Protein AF-A0A9R1NLU8-F1 (afdb_monomer)

Nearest PDB structures (foldseek):
  4ine-assembly1_A  TM=5.614E-01  e=3.791E+00  Caenorhabditis elegans
  7l2y-assembly1_AAA-2  TM=4.340E-01  e=2.590E+00  Human immunodeficiency virus 1
  1g2p-assembly1_A-2  TM=3.571E-01  e=8.654E+00  Saccharomyces cerevisiae

Structure (mmCIF, N/CA/C/O backbone):
data_AF-A0A9R1NLU8-F1
#
_entry.id   AF-A0A9R1NLU8-F1
#
loop_
_atom_site.group_PDB
_atom_site.id
_atom_site.type_symbol
_atom_site.label_atom_id
_atom_site.label_alt_id
_atom_site.label_comp_id
_atom_site.label_asym_id
_atom_site.label_entity_id
_atom_site.label_seq_id
_atom_site.pdbx_PDB_ins_code
_atom_site.Cartn_x
_atom_site.Cartn_y
_atom_site.Cartn_z
_atom_site.occupancy
_atom_site.B_iso_or_equiv
_atom_site.auth_seq_id
_atom_site.auth_comp_id
_atom_site.auth_asym_id
_atom_site.auth_atom_id
_atom_site.pdbx_PDB_model_num
ATOM 1 N N . MET A 1 1 ? -4.952 10.982 -1.947 1.00 54.16 1 MET A N 1
ATOM 2 C CA . MET A 1 1 ? -3.491 11.191 -1.896 1.00 54.16 1 MET A CA 1
ATOM 3 C C . MET A 1 1 ? -3.168 12.339 -2.830 1.00 54.16 1 MET A C 1
ATOM 5 O O . MET A 1 1 ? -3.807 12.426 -3.873 1.00 54.16 1 MET A O 1
ATOM 9 N N . THR A 1 2 ? -2.298 13.258 -2.430 1.00 66.88 2 THR A N 1
ATOM 10 C CA . THR A 1 2 ? -1.935 14.404 -3.271 1.00 66.88 2 THR A CA 1
ATOM 11 C C . THR A 1 2 ? -0.943 13.931 -4.328 1.00 66.88 2 THR A C 1
ATOM 13 O O . THR A 1 2 ? 0.012 13.239 -3.991 1.00 66.88 2 THR A O 1
ATOM 16 N N . LEU A 1 3 ? -1.191 14.259 -5.596 1.00 79.12 3 LEU A N 1
ATOM 17 C CA . LEU A 1 3 ? -0.219 14.044 -6.663 1.00 79.12 3 LEU A CA 1
ATOM 18 C C . LEU A 1 3 ? 0.866 15.119 -6.520 1.00 79.12 3 LEU A C 1
ATOM 20 O O . LEU A 1 3 ? 0.640 16.265 -6.899 1.00 79.12 3 LEU A O 1
ATOM 24 N N . ASP A 1 4 ? 1.989 14.768 -5.899 1.00 84.94 4 ASP A N 1
ATOM 25 C CA . ASP A 1 4 ? 3.153 15.641 -5.725 1.00 84.94 4 ASP A CA 1
ATOM 26 C C . ASP A 1 4 ? 4.417 15.023 -6.348 1.00 84.94 4 ASP A C 1
ATOM 28 O O . ASP A 1 4 ? 4.413 13.873 -6.799 1.00 84.94 4 ASP A O 1
ATOM 32 N N . ALA A 1 5 ? 5.505 15.795 -6.384 1.00 85.62 5 ALA A N 1
ATOM 33 C CA . ALA A 1 5 ? 6.765 15.366 -6.989 1.00 85.62 5 ALA A CA 1
ATOM 34 C C . ALA A 1 5 ? 7.355 14.108 -6.324 1.00 85.62 5 ALA A C 1
ATOM 36 O O . ALA A 1 5 ? 7.907 13.253 -7.011 1.00 85.62 5 ALA A O 1
ATOM 37 N N . ASN A 1 6 ? 7.205 13.947 -5.005 1.00 88.81 6 ASN A N 1
ATOM 38 C CA . ASN A 1 6 ? 7.707 12.768 -4.295 1.00 88.81 6 ASN A CA 1
ATOM 39 C C . ASN A 1 6 ? 6.876 11.525 -4.620 1.00 88.81 6 ASN A C 1
ATOM 41 O O . ASN A 1 6 ? 7.420 10.432 -4.785 1.00 88.81 6 ASN A O 1
ATOM 45 N N . TYR A 1 7 ? 5.557 11.688 -4.725 1.00 87.56 7 TYR A N 1
ATOM 46 C CA . TYR A 1 7 ? 4.659 10.623 -5.138 1.00 87.56 7 TYR A CA 1
ATOM 47 C C . TYR A 1 7 ? 4.964 10.168 -6.567 1.00 87.56 7 TYR A C 1
ATOM 49 O O . TYR A 1 7 ? 5.071 8.965 -6.815 1.00 87.56 7 TYR A O 1
ATOM 57 N N . LEU A 1 8 ? 5.172 11.112 -7.491 1.00 89.00 8 LEU A N 1
ATOM 58 C CA . LEU A 1 8 ? 5.580 10.809 -8.863 1.00 89.00 8 LEU A CA 1
ATOM 59 C C . LEU A 1 8 ? 6.957 10.137 -8.909 1.00 89.00 8 LEU A C 1
ATOM 61 O O . LEU A 1 8 ? 7.065 9.092 -9.537 1.00 89.00 8 LEU A O 1
ATOM 65 N N . ARG A 1 9 ? 7.967 10.631 -8.179 1.00 91.62 9 ARG A N 1
ATOM 66 C CA . ARG A 1 9 ? 9.307 10.010 -8.099 1.00 91.62 9 ARG A CA 1
ATOM 67 C C . ARG A 1 9 ? 9.237 8.546 -7.661 1.00 91.62 9 ARG A C 1
ATOM 69 O O . ARG A 1 9 ? 9.808 7.675 -8.310 1.00 91.62 9 ARG A O 1
ATOM 76 N N . GLY A 1 10 ? 8.476 8.256 -6.604 1.00 92.31 10 GLY A N 1
ATOM 77 C CA . GLY A 1 10 ? 8.249 6.880 -6.159 1.00 92.31 10 GLY A CA 1
ATOM 78 C C . GLY A 1 10 ? 7.483 6.029 -7.180 1.00 92.31 10 GLY A C 1
ATOM 79 O O . GLY A 1 10 ? 7.801 4.855 -7.356 1.00 92.31 10 GLY A O 1
ATOM 80 N N . THR A 1 11 ? 6.501 6.616 -7.869 1.00 91.44 11 THR A N 1
ATOM 81 C CA . THR A 1 11 ? 5.702 5.928 -8.899 1.00 91.44 11 THR A CA 1
ATOM 82 C C . THR A 1 11 ? 6.539 5.602 -10.135 1.00 91.44 11 THR A C 1
ATOM 84 O O . THR A 1 11 ? 6.457 4.486 -10.636 1.00 91.44 11 THR A O 1
ATOM 87 N N . VAL A 1 12 ? 7.377 6.534 -10.596 1.00 92.81 12 VAL A N 1
ATOM 88 C CA . VAL A 1 12 ? 8.301 6.336 -11.722 1.00 92.81 12 VAL A CA 1
ATOM 89 C C . VAL A 1 12 ? 9.256 5.190 -11.427 1.00 92.81 12 VAL A C 1
ATOM 91 O O . VAL A 1 12 ? 9.368 4.281 -12.242 1.00 92.81 12 VAL A O 1
ATOM 94 N N . ALA A 1 13 ? 9.856 5.169 -10.235 1.00 94.44 13 ALA A N 1
ATOM 95 C CA . ALA A 1 13 ? 10.739 4.081 -9.831 1.00 94.44 13 ALA A CA 1
ATOM 96 C C . ALA A 1 13 ? 10.026 2.716 -9.806 1.00 94.44 13 ALA A C 1
ATOM 98 O O . ALA A 1 13 ? 10.599 1.710 -10.216 1.00 94.44 13 ALA A O 1
ATOM 99 N N . ALA A 1 14 ? 8.765 2.669 -9.364 1.00 93.50 14 ALA A N 1
ATOM 100 C CA . ALA A 1 14 ? 7.975 1.437 -9.358 1.00 93.50 14 ALA A CA 1
ATOM 101 C C . ALA A 1 14 ? 7.592 0.962 -10.772 1.00 93.50 14 ALA A C 1
ATOM 103 O O . ALA A 1 14 ? 7.666 -0.225 -11.068 1.00 93.50 14 ALA A O 1
ATOM 104 N N . VAL A 1 15 ? 7.188 1.876 -11.656 1.00 93.31 15 VAL A N 1
ATOM 105 C CA . VAL A 1 15 ? 6.878 1.556 -13.059 1.00 93.31 15 VAL A CA 1
ATOM 106 C C . VAL A 1 15 ? 8.133 1.076 -13.784 1.00 93.31 15 VAL A C 1
ATOM 108 O O . VAL A 1 15 ? 8.100 0.060 -14.475 1.00 93.31 15 VAL A O 1
ATOM 111 N N . PHE A 1 16 ? 9.253 1.770 -13.584 1.00 93.50 16 PHE A N 1
ATOM 112 C CA . PHE A 1 16 ? 10.515 1.419 -14.216 1.00 93.50 16 PHE A CA 1
ATOM 113 C C . PHE A 1 16 ? 11.046 0.068 -13.726 1.00 93.50 16 PHE A C 1
ATOM 115 O O . PHE A 1 16 ? 11.503 -0.730 -14.540 1.00 93.50 16 PHE A O 1
ATOM 122 N N . SER A 1 17 ? 10.909 -0.251 -12.435 1.00 95.00 17 SER A N 1
ATOM 123 C CA . SER A 1 17 ? 11.285 -1.577 -11.936 1.00 95.00 17 SER A CA 1
ATOM 124 C C . SER A 1 17 ? 10.411 -2.691 -12.522 1.00 95.00 17 SER A C 1
ATOM 126 O O . SER A 1 17 ? 10.938 -3.737 -12.883 1.00 95.00 17 SER A O 1
ATOM 128 N N . ILE A 1 18 ? 9.105 -2.475 -12.713 1.00 94.19 18 ILE A N 1
ATOM 129 C CA . ILE A 1 18 ? 8.243 -3.461 -13.391 1.00 94.19 18 ILE A CA 1
ATOM 130 C C . ILE A 1 18 ? 8.747 -3.733 -14.812 1.00 94.19 18 ILE A C 1
ATOM 132 O O . ILE A 1 18 ? 8.877 -4.893 -15.198 1.00 94.19 18 ILE A O 1
ATOM 136 N N . LEU A 1 19 ? 9.065 -2.685 -15.572 1.00 92.94 19 LEU A N 1
ATOM 137 C CA . LEU A 1 19 ? 9.564 -2.820 -16.943 1.00 92.94 19 LEU A CA 1
ATOM 138 C C . LEU A 1 19 ? 10.912 -3.550 -17.007 1.00 92.94 19 LEU A C 1
ATOM 140 O O . LEU A 1 19 ? 11.112 -4.367 -17.895 1.00 92.94 19 LEU A O 1
ATOM 144 N N . GLN A 1 20 ? 11.814 -3.298 -16.056 1.00 93.12 20 GLN A N 1
ATOM 145 C CA . GLN A 1 20 ? 13.131 -3.948 -15.999 1.00 93.12 20 GLN A CA 1
ATOM 146 C C . GLN A 1 20 ? 13.069 -5.432 -15.604 1.00 93.12 20 GLN A C 1
ATOM 148 O O . GLN A 1 20 ? 13.961 -6.197 -15.959 1.00 93.12 20 GLN A O 1
ATOM 153 N N . HIS A 1 21 ? 12.041 -5.845 -14.855 1.00 93.38 21 HIS A N 1
ATOM 154 C CA . HIS A 1 21 ? 11.938 -7.201 -14.290 1.00 93.38 21 HIS A CA 1
ATOM 155 C C . HIS A 1 21 ? 10.846 -8.067 -14.926 1.00 93.38 21 HIS A C 1
ATOM 157 O O . HIS A 1 21 ? 10.654 -9.212 -14.513 1.00 93.38 21 HIS A O 1
ATOM 163 N N . THR A 1 22 ? 10.122 -7.554 -15.921 1.00 91.94 22 THR A N 1
ATOM 164 C CA . THR A 1 22 ? 9.147 -8.347 -16.679 1.00 91.94 22 THR A CA 1
ATOM 165 C C . THR A 1 22 ? 9.829 -9.005 -17.874 1.00 91.94 22 THR A C 1
ATOM 167 O O . THR A 1 22 ? 10.597 -8.361 -18.576 1.00 91.94 22 THR A O 1
ATOM 170 N N . ALA A 1 23 ? 9.536 -10.285 -18.122 1.00 93.38 23 ALA A N 1
ATOM 171 C CA . ALA A 1 23 ? 10.139 -11.031 -19.231 1.00 93.38 23 ALA A CA 1
ATOM 172 C C . ALA A 1 23 ? 9.754 -10.473 -20.615 1.00 93.38 23 ALA A C 1
ATOM 174 O O . ALA A 1 23 ? 10.587 -10.482 -21.514 1.00 93.38 23 ALA A O 1
ATOM 175 N N . CYS A 1 24 ? 8.521 -9.971 -20.749 1.00 92.06 24 CYS A N 1
ATOM 176 C CA . CYS A 1 24 ? 7.996 -9.322 -21.954 1.00 92.06 24 CYS A CA 1
ATOM 177 C C . CYS A 1 24 ? 7.459 -7.923 -21.589 1.00 92.06 24 CYS A C 1
ATOM 179 O O . CYS A 1 24 ? 6.264 -7.781 -21.308 1.00 92.06 24 CYS A O 1
ATOM 181 N N . PRO A 1 25 ? 8.317 -6.890 -21.478 1.00 88.81 25 PRO A N 1
ATOM 182 C CA . PRO A 1 25 ? 7.891 -5.528 -21.143 1.00 88.81 25 PRO A CA 1
ATOM 183 C C . PRO A 1 25 ? 6.860 -4.948 -22.124 1.00 88.81 25 PRO A C 1
ATOM 185 O O . PRO A 1 25 ? 6.025 -4.138 -21.726 1.00 88.81 25 PRO A O 1
ATOM 188 N N . GLU A 1 26 ? 6.885 -5.387 -23.381 1.00 86.06 26 GLU A N 1
ATOM 189 C CA . GLU A 1 26 ? 5.941 -5.030 -24.441 1.00 86.06 26 GLU A CA 1
ATOM 190 C C . GLU A 1 26 ? 4.497 -5.478 -24.161 1.00 86.06 26 GLU A C 1
ATOM 192 O O . GLU A 1 26 ? 3.557 -4.841 -24.632 1.00 86.06 26 GLU A O 1
ATOM 197 N N . ASP A 1 27 ? 4.311 -6.513 -23.335 1.00 87.88 27 ASP A N 1
ATOM 198 C CA . ASP A 1 27 ? 2.995 -7.030 -22.937 1.00 87.88 27 ASP A CA 1
ATOM 199 C C . ASP A 1 27 ? 2.466 -6.377 -21.645 1.00 87.88 27 ASP A C 1
ATOM 201 O O . ASP A 1 27 ? 1.408 -6.747 -21.118 1.00 87.88 27 ASP A O 1
ATOM 205 N N . VAL A 1 28 ? 3.186 -5.391 -21.099 1.00 86.56 28 VAL A N 1
ATOM 206 C CA . VAL A 1 28 ? 2.793 -4.676 -19.881 1.00 86.56 28 VAL A CA 1
ATOM 207 C C . VAL A 1 28 ? 2.016 -3.413 -20.235 1.00 86.56 28 VAL A C 1
ATOM 209 O O . VAL A 1 28 ? 2.506 -2.521 -20.917 1.00 86.56 28 VAL A O 1
ATOM 212 N N . SER A 1 29 ? 0.802 -3.285 -19.695 1.00 85.12 29 SER A N 1
ATOM 213 C CA . SER A 1 29 ? -0.007 -2.065 -19.822 1.00 85.12 29 SER A CA 1
ATOM 214 C C . SER A 1 29 ? -0.193 -1.372 -18.475 1.00 85.12 29 SER A C 1
ATOM 216 O O . SER A 1 29 ? -0.650 -1.985 -17.506 1.00 85.12 29 SER A O 1
ATOM 218 N N . PHE A 1 30 ? 0.084 -0.068 -18.425 1.00 87.81 30 PHE A N 1
ATOM 219 C CA . PHE A 1 30 ? -0.134 0.758 -17.238 1.00 87.81 30 PHE A CA 1
ATOM 220 C C . PHE A 1 30 ? -1.427 1.567 -17.357 1.00 87.81 30 PHE A C 1
ATOM 222 O O . PHE A 1 30 ? -1.629 2.328 -18.305 1.00 87.81 30 PHE A O 1
ATOM 229 N N . HIS A 1 31 ? -2.294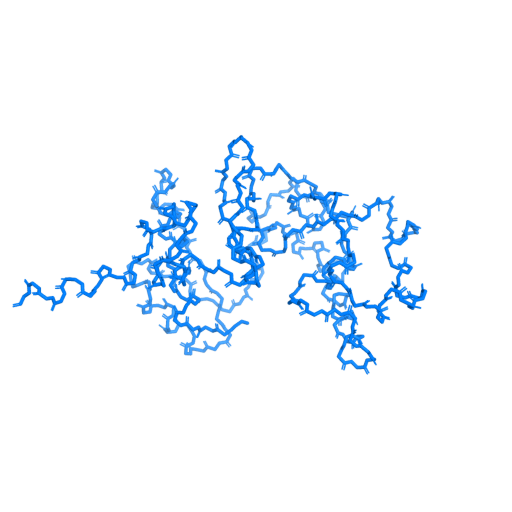 1.434 -16.352 1.00 85.06 31 HIS A N 1
ATOM 230 C CA . HIS A 1 31 ? -3.524 2.212 -16.237 1.00 85.06 31 HIS A CA 1
ATOM 231 C C . HIS A 1 31 ? -3.464 3.106 -15.002 1.00 85.06 31 HIS A C 1
ATOM 233 O O . HIS A 1 31 ? -3.234 2.627 -13.890 1.00 85.06 31 HIS A O 1
ATOM 239 N N . PHE A 1 32 ? -3.728 4.398 -15.186 1.00 85.75 32 PHE A N 1
ATOM 240 C CA . PHE A 1 32 ? -3.726 5.382 -14.106 1.00 85.75 32 PHE A CA 1
ATOM 241 C C . PHE A 1 32 ? -5.128 5.929 -13.858 1.00 85.75 32 PHE A C 1
ATOM 243 O O . PHE A 1 32 ? -5.913 6.127 -14.788 1.00 85.75 32 PHE A O 1
ATOM 250 N N . LEU A 1 33 ? -5.426 6.206 -12.589 1.00 82.81 33 LEU A N 1
ATOM 251 C CA . LEU A 1 33 ? -6.697 6.775 -12.153 1.00 82.81 33 LEU A CA 1
ATOM 252 C C . LEU A 1 33 ? -6.488 8.222 -11.722 1.00 82.81 33 LEU A C 1
ATOM 254 O O . LEU A 1 33 ? -5.782 8.486 -10.749 1.00 82.81 33 LEU A O 1
ATOM 258 N N . ALA A 1 34 ? -7.119 9.153 -12.435 1.00 82.38 34 ALA A N 1
ATOM 259 C CA . ALA A 1 34 ? -7.030 10.582 -12.154 1.00 82.38 34 ALA A CA 1
ATOM 260 C C . ALA A 1 34 ? -8.381 11.123 -11.675 1.00 82.38 34 ALA A C 1
ATOM 262 O O . ALA A 1 34 ? -9.410 10.897 -12.306 1.00 82.38 34 ALA A O 1
ATOM 263 N N . ALA A 1 35 ? -8.379 11.868 -10.567 1.00 77.19 35 ALA A N 1
ATOM 264 C CA . ALA A 1 35 ? -9.592 12.501 -10.042 1.00 77.19 35 ALA A CA 1
ATOM 265 C C . ALA A 1 35 ? -9.944 13.804 -10.782 1.00 77.19 35 ALA A C 1
ATOM 267 O O . ALA A 1 35 ? -11.096 14.232 -10.779 1.00 77.19 35 ALA A O 1
ATOM 268 N N . ARG A 1 36 ? -8.950 14.466 -11.388 1.00 80.81 36 ARG A N 1
ATOM 269 C CA . ARG A 1 36 ? -9.095 15.742 -12.104 1.00 80.81 36 ARG A CA 1
ATOM 270 C C . ARG A 1 36 ? -8.310 15.693 -13.410 1.00 80.81 36 ARG A C 1
ATOM 272 O O . ARG A 1 36 ? -7.282 15.027 -13.483 1.00 80.81 36 ARG A O 1
ATOM 279 N N . ARG A 1 37 ? -8.730 16.480 -14.409 1.00 79.31 37 ARG A N 1
ATOM 280 C CA . ARG A 1 37 ? -8.023 16.591 -15.702 1.00 79.31 37 ARG A CA 1
ATOM 281 C C . ARG A 1 37 ? -6.540 16.946 -15.553 1.00 79.31 37 ARG A C 1
ATOM 283 O O . ARG A 1 37 ? -5.707 16.235 -16.090 1.00 79.31 37 ARG A O 1
ATOM 290 N N . ARG A 1 38 ? -6.209 17.944 -14.725 1.00 83.50 38 ARG A N 1
ATOM 291 C CA . ARG A 1 38 ? -4.810 18.336 -14.461 1.00 83.50 38 ARG A CA 1
ATOM 292 C C . ARG A 1 38 ? -3.928 17.198 -13.937 1.00 83.50 38 ARG A C 1
ATOM 294 O O . ARG A 1 38 ? -2.738 17.166 -14.218 1.00 83.50 38 ARG A O 1
ATOM 301 N N . ASP A 1 39 ? -4.513 16.273 -13.171 1.00 84.56 39 ASP A N 1
ATOM 302 C CA . ASP A 1 39 ? -3.776 15.125 -12.639 1.00 84.56 39 ASP A CA 1
ATOM 303 C C . ASP A 1 39 ? -3.473 14.130 -13.775 1.00 84.56 39 ASP A C 1
ATOM 305 O O . ASP A 1 39 ? -2.409 13.521 -13.796 1.00 84.56 39 ASP A O 1
ATOM 309 N N . ALA A 1 40 ? -4.380 14.003 -14.754 1.00 83.75 40 ALA A N 1
ATOM 310 C CA . ALA A 1 40 ? -4.163 13.187 -15.945 1.00 83.75 40 ALA A CA 1
ATOM 311 C C . ALA A 1 40 ? -3.046 13.745 -16.834 1.00 83.75 40 ALA A C 1
ATOM 313 O O . ALA A 1 40 ? -2.215 12.981 -17.318 1.00 83.75 40 ALA A O 1
ATOM 314 N N . ASP A 1 41 ? -3.002 15.064 -17.019 1.00 86.38 41 ASP A N 1
ATOM 315 C CA . ASP A 1 41 ? -1.970 15.714 -17.832 1.00 86.38 41 ASP A CA 1
ATOM 316 C C . ASP A 1 41 ? -0.582 15.555 -17.194 1.00 86.38 41 ASP A C 1
ATOM 318 O O . ASP A 1 41 ? 0.372 15.197 -17.881 1.00 86.38 41 ASP A O 1
ATOM 322 N N . ALA A 1 42 ? -0.486 15.693 -15.867 1.00 86.69 42 ALA A N 1
ATOM 323 C CA . ALA A 1 42 ? 0.747 15.434 -15.124 1.00 86.69 42 ALA A CA 1
ATOM 324 C C . ALA A 1 42 ? 1.233 13.979 -15.267 1.00 86.69 42 ALA A C 1
ATOM 326 O O . ALA A 1 42 ? 2.428 13.741 -15.441 1.00 86.69 42 ALA A O 1
ATOM 327 N N . VAL A 1 43 ? 0.322 12.998 -15.235 1.00 86.75 43 VAL A N 1
ATOM 328 C CA . VAL A 1 43 ? 0.668 11.584 -15.459 1.00 86.75 43 VAL A CA 1
ATOM 329 C C . VAL A 1 43 ? 1.195 11.365 -16.878 1.00 86.75 43 VAL A C 1
ATOM 331 O O . VAL A 1 43 ? 2.242 10.742 -17.033 1.00 86.75 43 VAL A O 1
ATOM 334 N N . ARG A 1 44 ? 0.527 11.905 -17.907 1.00 87.81 44 ARG A N 1
ATOM 335 C CA . ARG A 1 44 ? 0.995 11.783 -19.301 1.00 87.81 44 ARG A CA 1
ATOM 336 C C . ARG A 1 44 ? 2.366 12.419 -19.503 1.00 87.81 44 ARG A C 1
ATOM 338 O O . ARG A 1 44 ? 3.221 11.813 -20.133 1.00 87.81 44 ARG A O 1
ATOM 345 N N . ALA A 1 45 ? 2.591 13.595 -18.918 1.00 88.00 45 ALA A N 1
ATOM 346 C CA . ALA A 1 45 ? 3.883 14.273 -18.969 1.00 88.00 45 ALA A CA 1
ATOM 347 C C . ALA A 1 45 ? 4.991 13.502 -18.230 1.00 88.00 45 ALA A C 1
ATOM 349 O O . ALA A 1 45 ? 6.150 13.578 -18.620 1.00 88.00 45 ALA A O 1
ATOM 350 N N . THR A 1 46 ? 4.645 12.747 -17.182 1.00 88.50 46 THR A N 1
ATOM 351 C CA . THR A 1 46 ? 5.606 11.918 -16.434 1.00 88.50 46 THR A CA 1
ATOM 352 C C . THR A 1 46 ? 6.009 10.660 -17.210 1.00 88.50 46 THR A C 1
ATOM 354 O O . THR A 1 46 ? 7.138 10.195 -17.078 1.00 88.50 46 THR A O 1
ATOM 357 N N . PHE A 1 47 ? 5.106 10.106 -18.027 1.00 88.56 47 PHE A N 1
ATOM 358 C CA . PHE A 1 47 ? 5.320 8.854 -18.760 1.00 88.56 47 PHE A CA 1
ATOM 359 C C . PHE A 1 47 ? 5.088 9.011 -20.275 1.00 88.56 47 PHE A C 1
ATOM 361 O O . PHE A 1 47 ? 4.263 8.290 -20.837 1.00 88.56 47 PHE A O 1
ATOM 368 N N . PRO A 1 48 ? 5.803 9.918 -20.966 1.00 84.38 48 PRO A N 1
ATOM 369 C CA . PRO A 1 48 ? 5.521 10.234 -22.368 1.00 84.38 48 PRO A CA 1
ATOM 370 C C . PRO A 1 48 ? 5.745 9.041 -23.309 1.00 84.38 48 PRO A C 1
ATOM 372 O O . PRO A 1 48 ? 5.068 8.928 -24.324 1.00 84.38 48 PRO A O 1
ATOM 375 N N . TYR A 1 49 ? 6.650 8.127 -22.949 1.00 83.56 49 TYR A N 1
ATOM 376 C CA . TYR A 1 49 ? 7.020 6.972 -23.774 1.00 83.56 49 TYR A CA 1
ATOM 377 C C . TYR A 1 49 ? 6.238 5.691 -23.460 1.00 83.56 49 TYR A C 1
ATOM 379 O O . TYR A 1 49 ? 6.415 4.696 -24.152 1.00 83.56 49 TYR A O 1
ATOM 387 N N . LEU A 1 50 ? 5.396 5.690 -22.420 1.00 84.00 50 LEU A N 1
ATOM 388 C CA . LEU A 1 50 ? 4.566 4.527 -22.070 1.00 84.00 50 LEU A CA 1
ATOM 389 C C . LEU A 1 50 ? 3.147 4.608 -22.634 1.00 84.00 50 LEU A C 1
ATOM 391 O O . LEU A 1 50 ? 2.373 3.684 -22.402 1.00 84.00 50 LEU A O 1
ATOM 395 N N . ASP A 1 51 ? 2.799 5.721 -23.288 1.00 80.25 51 ASP A N 1
ATOM 396 C CA . ASP A 1 51 ? 1.440 6.054 -23.736 1.00 80.25 51 ASP A CA 1
ATOM 397 C C . ASP A 1 51 ? 0.355 5.623 -22.720 1.00 80.25 51 ASP A C 1
ATOM 399 O O . ASP A 1 51 ? -0.484 4.753 -22.983 1.00 80.25 51 ASP A O 1
ATOM 403 N N . PRO A 1 52 ? 0.408 6.151 -21.479 1.00 83.75 52 PRO A N 1
ATOM 404 C CA . PRO A 1 52 ? -0.382 5.615 -20.391 1.00 83.75 52 PRO A CA 1
ATOM 405 C C . PRO A 1 52 ? -1.868 5.859 -20.623 1.00 83.75 52 PRO A C 1
ATOM 407 O O . PRO A 1 52 ? -2.351 6.980 -20.821 1.00 83.75 52 PRO A O 1
ATOM 410 N N . SER A 1 53 ? -2.632 4.794 -20.438 1.00 83.31 53 SER A N 1
ATOM 411 C CA . SER A 1 53 ? -4.079 4.857 -20.404 1.00 83.31 53 SER A CA 1
ATOM 412 C C . SER A 1 53 ? -4.551 5.508 -19.098 1.00 83.31 53 SER A C 1
ATOM 414 O O . SER A 1 53 ? -4.614 4.871 -18.043 1.00 83.31 53 SER A O 1
ATOM 416 N N . VAL A 1 54 ? -4.896 6.797 -19.155 1.00 84.00 54 VAL A N 1
ATOM 417 C CA . VAL A 1 54 ? -5.465 7.522 -18.009 1.00 84.00 54 VAL A CA 1
ATOM 418 C C . VAL A 1 54 ? -6.985 7.474 -18.065 1.00 84.00 54 VAL A C 1
ATOM 420 O O . VAL A 1 54 ? -7.604 7.904 -19.041 1.00 84.00 54 VAL A O 1
ATOM 423 N N . HIS A 1 55 ? -7.602 6.956 -17.009 1.00 79.81 55 HIS A N 1
ATOM 424 C CA . HIS A 1 55 ? -9.043 6.768 -16.944 1.00 79.81 55 HIS A CA 1
ATOM 425 C C . HIS A 1 55 ? -9.646 7.407 -15.697 1.00 79.81 55 HIS A C 1
ATOM 427 O O . HIS A 1 55 ? -9.008 7.534 -14.649 1.00 79.81 55 HIS A O 1
ATOM 433 N N . LEU A 1 56 ? -10.935 7.723 -15.801 1.00 71.00 56 LEU A N 1
ATOM 434 C CA . LEU A 1 56 ? -11.809 7.647 -14.638 1.00 71.00 56 LEU A CA 1
ATOM 435 C C . LEU A 1 56 ? -11.997 6.165 -14.301 1.00 71.00 56 LEU A C 1
ATOM 437 O O . LEU A 1 56 ? -12.078 5.332 -15.202 1.00 71.00 56 LEU A O 1
ATOM 441 N N . PHE A 1 57 ? -12.018 5.824 -13.015 1.00 69.94 57 PHE A N 1
ATOM 442 C CA . PHE A 1 57 ? -12.070 4.424 -12.604 1.00 69.94 57 PHE A CA 1
ATOM 443 C C . PHE A 1 57 ? -13.319 3.721 -13.144 1.00 69.94 57 PHE A C 1
ATOM 445 O O . PHE A 1 57 ? -14.437 4.049 -12.752 1.00 69.94 57 PHE A O 1
ATOM 452 N N . ASP A 1 58 ? -13.104 2.726 -14.006 1.00 71.31 58 ASP A N 1
ATOM 453 C CA . ASP A 1 58 ? -14.142 1.852 -14.538 1.00 71.31 58 ASP A CA 1
ATOM 454 C C . ASP A 1 58 ? -13.900 0.410 -14.050 1.00 71.31 58 ASP A C 1
ATOM 456 O O . ASP A 1 58 ? -12.941 -0.245 -14.475 1.00 71.31 58 ASP A O 1
ATOM 460 N N . PRO A 1 59 ? -14.757 -0.117 -13.161 1.00 67.50 59 PRO A N 1
ATOM 461 C CA . PRO A 1 59 ? -14.609 -1.461 -12.613 1.00 67.50 59 PRO A CA 1
ATOM 462 C C . PRO A 1 59 ? -14.760 -2.577 -13.653 1.00 67.50 59 PRO A C 1
ATOM 464 O O . PRO A 1 59 ? -14.248 -3.675 -13.425 1.00 67.50 59 PRO A O 1
ATOM 467 N N . ALA A 1 60 ? -15.446 -2.334 -14.775 1.00 74.56 60 ALA A N 1
ATOM 468 C CA . ALA A 1 60 ? -15.650 -3.351 -15.802 1.00 74.56 60 ALA A CA 1
ATOM 469 C C . ALA A 1 60 ? -14.308 -3.809 -16.395 1.00 74.56 60 ALA A C 1
ATOM 471 O O . ALA A 1 60 ? -14.111 -5.004 -16.614 1.00 74.56 60 ALA A O 1
ATOM 472 N N . ARG A 1 61 ? -13.341 -2.889 -16.524 1.00 70.44 61 ARG A N 1
ATOM 473 C CA . ARG A 1 61 ? -12.013 -3.132 -17.120 1.00 70.44 61 ARG A CA 1
ATOM 474 C C . ARG A 1 61 ? -11.123 -4.092 -16.329 1.00 70.44 61 ARG A C 1
ATOM 476 O O . ARG A 1 61 ? -10.264 -4.749 -16.914 1.00 70.44 61 ARG A O 1
ATOM 483 N N . VAL A 1 62 ? -11.315 -4.175 -15.012 1.00 69.38 62 VAL A N 1
ATOM 484 C CA . VAL A 1 62 ? -10.511 -5.030 -14.116 1.00 69.38 62 VAL A CA 1
ATOM 485 C C . VAL A 1 62 ? -11.262 -6.274 -13.644 1.00 69.38 62 VAL A C 1
ATOM 487 O O . VAL A 1 62 ? -10.636 -7.221 -13.177 1.00 69.38 62 VAL A O 1
ATOM 490 N N . SER A 1 63 ? -12.588 -6.307 -13.807 1.00 66.94 63 SER A N 1
ATOM 491 C CA . SER A 1 63 ? -13.451 -7.387 -13.313 1.00 66.94 63 SER A CA 1
ATOM 492 C C . SER A 1 63 ? -13.062 -8.781 -13.826 1.00 66.94 63 SER A C 1
ATOM 494 O O . SER A 1 63 ? -13.077 -9.738 -13.057 1.00 66.94 63 SER A O 1
ATOM 496 N N . GLY A 1 64 ? -12.647 -8.891 -15.092 1.00 70.38 64 GLY A N 1
ATOM 497 C CA . GLY A 1 64 ? -12.198 -10.148 -15.703 1.00 70.38 64 GLY A CA 1
ATOM 498 C C . GLY A 1 64 ? -10.722 -10.489 -15.476 1.00 70.38 64 GLY A C 1
ATOM 499 O O . GLY A 1 64 ? -10.295 -11.578 -15.846 1.00 70.38 64 GLY A O 1
ATOM 500 N N . ARG A 1 65 ? -9.936 -9.577 -14.888 1.00 69.25 65 ARG A N 1
ATOM 501 C CA . ARG A 1 65 ? -8.484 -9.747 -14.687 1.00 69.25 65 ARG A CA 1
ATOM 502 C C . ARG A 1 65 ? -8.122 -10.284 -13.300 1.00 69.25 65 ARG A C 1
ATOM 504 O O . ARG A 1 65 ? -6.971 -10.634 -13.060 1.00 69.25 65 ARG A O 1
ATOM 511 N N . ILE A 1 66 ? -9.083 -10.346 -12.380 1.00 64.00 66 ILE A N 1
ATOM 512 C CA . ILE A 1 66 ? -8.865 -10.863 -11.026 1.00 64.00 66 ILE A CA 1
ATOM 513 C C . ILE A 1 66 ? -9.022 -12.382 -11.056 1.00 64.00 66 ILE A C 1
ATOM 515 O O . ILE A 1 66 ? -10.037 -12.907 -11.517 1.00 64.00 66 ILE A O 1
ATOM 519 N N . SER A 1 67 ? -8.015 -13.095 -10.552 1.00 65.62 67 SER A N 1
ATOM 520 C CA . SER A 1 67 ? -8.063 -14.553 -10.480 1.00 65.62 67 SER A CA 1
ATOM 521 C C . SER A 1 67 ? -9.292 -15.030 -9.704 1.00 65.62 67 SER A C 1
ATOM 523 O O . SER A 1 67 ? -9.515 -14.637 -8.557 1.00 65.62 67 SER A O 1
ATOM 525 N N . ARG A 1 68 ? -10.028 -15.985 -10.286 1.00 65.88 68 ARG A N 1
ATOM 526 C CA . ARG A 1 68 ? -11.140 -16.689 -9.622 1.00 65.88 68 ARG A CA 1
ATOM 527 C C . ARG A 1 68 ? -10.696 -17.480 -8.382 1.00 65.88 68 ARG A C 1
ATOM 529 O O . ARG A 1 68 ? -11.542 -17.940 -7.620 1.00 65.88 68 ARG A O 1
ATOM 536 N N . SER A 1 69 ? -9.386 -17.656 -8.171 1.00 66.81 69 SER A N 1
ATOM 537 C CA . SER A 1 69 ? -8.835 -18.305 -6.974 1.00 66.81 69 SER A CA 1
ATOM 538 C C . SER A 1 69 ? -8.962 -17.461 -5.702 1.00 66.81 69 SER A C 1
ATOM 540 O O . SER A 1 69 ? -8.838 -18.011 -4.607 1.00 66.81 69 SER A O 1
ATOM 542 N N . VAL A 1 70 ? -9.251 -16.160 -5.813 1.00 68.75 70 VAL A N 1
ATOM 543 C CA . VAL A 1 70 ? -9.499 -15.286 -4.661 1.00 68.75 70 VAL A CA 1
ATOM 544 C C . VAL A 1 70 ? -10.880 -15.613 -4.083 1.00 68.75 70 VAL A C 1
ATOM 546 O O . VAL A 1 70 ? -11.914 -15.129 -4.532 1.00 68.75 70 VAL A O 1
ATOM 549 N N . ARG A 1 71 ? -10.908 -16.511 -3.091 1.00 76.19 71 ARG A N 1
ATOM 550 C CA . ARG A 1 71 ? -12.152 -16.978 -2.448 1.00 76.19 71 ARG A CA 1
ATOM 551 C C . ARG A 1 71 ? -12.655 -16.055 -1.338 1.00 76.19 71 ARG A C 1
ATOM 553 O O . ARG A 1 71 ? -13.789 -16.221 -0.896 1.00 76.19 71 ARG A O 1
ATOM 560 N N . HIS A 1 72 ? -11.831 -15.115 -0.884 1.00 86.62 72 HIS A N 1
ATOM 561 C CA . HIS A 1 72 ? -12.185 -14.091 0.101 1.00 86.62 72 HIS A CA 1
ATOM 562 C C . HIS A 1 72 ? -12.348 -12.735 -0.586 1.00 86.62 72 HIS A C 1
ATOM 564 O O . HIS A 1 72 ? -11.934 -12.563 -1.721 1.00 86.62 72 HIS A O 1
ATOM 570 N N . VAL A 1 73 ? -12.938 -11.753 0.095 1.00 90.62 73 VAL A N 1
ATOM 571 C CA . VAL A 1 73 ? -13.060 -10.394 -0.462 1.00 90.62 73 VAL A CA 1
ATOM 572 C C . VAL A 1 73 ? -11.693 -9.733 -0.693 1.00 90.62 73 VAL A C 1
ATOM 574 O O . VAL A 1 73 ? -11.521 -8.979 -1.648 1.00 90.62 73 VAL A O 1
ATOM 577 N N . VAL A 1 74 ? -10.720 -10.036 0.170 1.00 92.56 74 VAL A N 1
ATOM 578 C CA . VAL A 1 74 ? -9.348 -9.532 0.104 1.00 92.56 74 VAL A CA 1
ATOM 579 C C . VAL A 1 74 ? -8.378 -10.694 0.283 1.00 92.56 74 VAL A C 1
ATOM 581 O O . VAL A 1 74 ? -8.638 -11.597 1.081 1.00 92.56 74 VAL A O 1
ATOM 584 N N . ALA A 1 75 ? -7.257 -10.652 -0.433 1.00 92.31 75 ALA A N 1
ATOM 585 C CA . ALA A 1 75 ? -6.105 -11.516 -0.224 1.00 92.31 75 ALA A CA 1
ATOM 586 C C . ALA A 1 75 ? -4.832 -10.673 -0.053 1.00 92.31 75 ALA A C 1
ATOM 588 O O . ALA A 1 75 ? -4.581 -9.767 -0.848 1.00 92.31 75 ALA A O 1
ATOM 589 N N . ALA A 1 76 ? -4.044 -10.941 0.988 1.00 93.38 76 ALA A N 1
ATOM 590 C CA . ALA A 1 76 ? -2.801 -10.223 1.286 1.00 93.38 76 ALA A CA 1
ATOM 591 C C . ALA A 1 76 ? -1.927 -11.019 2.276 1.00 93.38 76 ALA A C 1
ATOM 593 O O . ALA A 1 76 ? -2.434 -11.922 2.947 1.00 93.38 76 ALA A O 1
ATOM 594 N N . PRO A 1 77 ? -0.621 -10.712 2.392 1.00 92.19 77 PRO A N 1
ATOM 595 C CA . PRO A 1 77 ? 0.221 -11.311 3.424 1.00 92.19 77 PRO A CA 1
ATOM 596 C C . PRO A 1 77 ? -0.288 -10.971 4.834 1.00 92.19 77 PRO A C 1
ATOM 598 O O . PRO A 1 77 ? -0.417 -9.796 5.190 1.00 92.19 77 PRO A O 1
ATOM 601 N N . GLU A 1 78 ? -0.590 -12.004 5.630 1.00 91.62 78 GLU A N 1
ATOM 602 C CA . GLU A 1 78 ? -1.080 -11.875 7.011 1.00 91.62 78 GLU A CA 1
ATOM 603 C C . GLU A 1 78 ? 0.053 -11.999 8.038 1.00 91.62 78 GLU A C 1
ATOM 605 O O . GLU A 1 78 ? 0.884 -12.903 7.970 1.00 91.62 78 GLU A O 1
ATOM 610 N N . TYR A 1 79 ? 0.035 -11.142 9.059 1.00 89.56 79 TYR A N 1
ATOM 611 C CA . TYR A 1 79 ? 0.994 -11.113 10.161 1.00 89.56 79 TYR A CA 1
ATOM 612 C C . TYR A 1 79 ? 0.247 -11.137 11.503 1.00 89.56 79 TYR A C 1
ATOM 614 O O . TYR A 1 79 ? -0.244 -10.121 12.002 1.00 89.56 79 TYR A O 1
ATOM 622 N N . CYS A 1 80 ? 0.150 -12.318 12.112 1.00 90.38 80 CYS A N 1
ATOM 623 C CA . CYS A 1 80 ? -0.658 -12.546 13.318 1.00 90.38 80 CYS A CA 1
ATOM 624 C C . CYS A 1 80 ? 0.077 -12.258 14.646 1.00 90.38 80 CYS A C 1
ATOM 626 O O . CYS A 1 80 ? -0.502 -12.412 15.722 1.00 90.38 80 CYS A O 1
ATOM 628 N N . HIS A 1 81 ? 1.347 -11.849 14.604 1.00 86.81 81 HIS A N 1
ATOM 629 C CA . HIS A 1 81 ? 2.143 -11.505 15.797 1.00 86.81 81 HIS A CA 1
ATOM 630 C C . HIS A 1 81 ? 2.218 -9.995 16.062 1.00 86.81 81 HIS A C 1
ATOM 632 O O . HIS A 1 81 ? 2.906 -9.546 16.974 1.00 86.81 81 HIS A O 1
ATOM 638 N N . THR A 1 82 ? 1.509 -9.197 15.265 1.00 85.38 82 THR A N 1
ATOM 639 C CA . THR A 1 82 ? 1.504 -7.741 15.385 1.00 85.38 82 THR A CA 1
ATOM 640 C C . THR A 1 82 ? 0.779 -7.288 16.650 1.00 85.38 82 THR A C 1
ATOM 642 O O . THR A 1 82 ? -0.320 -7.751 16.948 1.00 85.38 82 THR A O 1
ATOM 645 N N . ASN A 1 83 ? 1.367 -6.326 17.364 1.00 88.81 83 ASN A N 1
ATOM 646 C CA . ASN A 1 83 ? 0.695 -5.654 18.469 1.00 88.81 83 ASN A CA 1
ATOM 647 C C . ASN A 1 83 ? -0.260 -4.570 17.936 1.00 88.81 83 ASN A C 1
ATOM 649 O O . ASN A 1 83 ? 0.184 -3.523 17.459 1.00 88.81 83 ASN A O 1
ATOM 653 N N . PHE A 1 84 ? -1.568 -4.823 18.031 1.00 90.19 84 PHE A N 1
ATOM 654 C CA . PHE A 1 84 ? -2.613 -3.914 17.554 1.00 90.19 84 PHE A CA 1
ATOM 655 C C . PHE A 1 84 ? -2.698 -2.619 18.371 1.00 90.19 84 PHE A C 1
ATOM 657 O O . PHE A 1 84 ? -3.191 -1.621 17.843 1.00 90.19 84 PHE A O 1
ATOM 664 N N . THR A 1 85 ? -2.163 -2.572 19.598 1.00 90.81 85 THR A N 1
ATOM 665 C CA . THR A 1 85 ? -2.177 -1.340 20.405 1.00 90.81 85 THR A CA 1
ATOM 666 C C . THR A 1 85 ? -1.396 -0.201 19.756 1.00 90.81 85 THR A C 1
ATOM 668 O O . THR A 1 85 ? -1.690 0.958 20.002 1.00 90.81 85 THR A O 1
ATOM 671 N N . LYS A 1 86 ? -0.469 -0.504 18.838 1.00 88.50 86 LYS A N 1
ATOM 672 C CA . LYS A 1 86 ? 0.270 0.505 18.061 1.00 88.50 86 LYS A CA 1
ATOM 673 C C . LYS A 1 86 ? -0.562 1.189 16.966 1.00 88.50 86 LYS A C 1
ATOM 675 O O . LYS A 1 86 ? -0.104 2.165 16.380 1.00 88.50 86 LYS A O 1
ATOM 680 N N . TYR A 1 87 ? -1.744 0.661 16.642 1.00 90.88 87 TYR A N 1
ATOM 681 C CA . TYR A 1 87 ? -2.560 1.108 15.504 1.00 90.88 87 TYR A CA 1
ATOM 682 C C . TYR A 1 87 ? -3.806 1.892 15.920 1.00 90.88 87 TYR A C 1
ATOM 684 O O . TYR A 1 87 ? -4.369 2.610 15.093 1.00 90.88 87 TYR A O 1
ATOM 692 N N . PHE A 1 88 ? -4.205 1.783 17.187 1.00 94.81 88 PHE A N 1
ATOM 693 C CA . PHE A 1 88 ? -5.394 2.409 17.758 1.00 94.81 88 PHE A CA 1
ATOM 694 C C . PHE A 1 88 ? -5.023 3.171 19.031 1.00 94.81 88 PHE A C 1
ATOM 696 O O . PHE A 1 88 ? -4.076 2.796 19.714 1.00 94.81 88 PHE A O 1
ATOM 703 N N . THR A 1 89 ? -5.741 4.249 19.330 1.00 95.50 89 THR A N 1
ATOM 704 C CA . THR A 1 89 ? -5.484 5.100 20.502 1.00 95.50 89 THR A CA 1
ATOM 705 C C . THR A 1 89 ? -5.980 4.453 21.793 1.00 95.50 89 THR A C 1
ATOM 707 O O . THR A 1 89 ? -6.816 3.549 21.769 1.00 95.50 89 THR A O 1
ATOM 710 N N . ASP A 1 90 ? -5.543 4.973 22.939 1.00 95.00 90 ASP A N 1
ATOM 711 C CA . ASP A 1 90 ? -6.072 4.550 24.243 1.00 95.00 90 ASP A CA 1
ATOM 712 C C . ASP A 1 90 ? -7.589 4.754 24.338 1.00 95.00 90 ASP A C 1
ATOM 714 O O . ASP A 1 90 ? -8.284 3.923 24.910 1.00 95.00 90 ASP A O 1
ATOM 718 N N . ALA A 1 91 ? -8.121 5.800 23.693 1.00 94.69 91 ALA A N 1
ATOM 719 C CA . ALA A 1 91 ? -9.559 6.061 23.612 1.00 94.69 91 ALA A CA 1
ATOM 720 C C . ALA A 1 91 ? -10.348 4.959 22.878 1.00 94.69 91 ALA A C 1
ATOM 722 O O . ALA A 1 91 ? -11.537 4.782 23.136 1.00 94.69 91 ALA A O 1
ATOM 723 N N . PHE A 1 92 ? -9.714 4.229 21.954 1.00 96.25 92 PHE A N 1
ATOM 724 C CA . PHE A 1 92 ? -10.319 3.053 21.329 1.00 96.25 92 PHE A CA 1
ATOM 725 C C . PHE A 1 92 ? -10.315 1.854 22.283 1.00 96.25 92 PHE A C 1
ATOM 727 O O . PHE A 1 92 ? -11.321 1.157 22.404 1.00 96.25 92 PHE A O 1
ATOM 734 N N . TRP A 1 93 ? -9.189 1.605 22.959 1.00 95.56 93 TRP A N 1
ATOM 735 C CA . TRP A 1 93 ? -9.028 0.437 23.830 1.00 95.56 93 TRP A CA 1
ATOM 736 C C . TRP A 1 93 ? -9.796 0.548 25.145 1.00 95.56 93 TRP A C 1
ATOM 738 O O . TRP A 1 93 ? -10.237 -0.474 25.666 1.00 95.56 93 TRP A O 1
ATOM 748 N N . SER A 1 94 ? -9.991 1.762 25.657 1.00 95.50 94 SER A N 1
ATOM 749 C CA . SER A 1 94 ? -10.772 2.015 26.869 1.00 95.50 94 SER A CA 1
ATOM 750 C C . SER A 1 94 ? -12.283 1.904 26.657 1.00 95.50 94 SER A C 1
ATOM 752 O O . SER A 1 94 ? -13.019 1.830 27.636 1.00 95.50 94 SER A O 1
ATOM 754 N N . ASP A 1 95 ? -12.753 1.860 25.406 1.00 95.38 95 ASP A N 1
ATOM 755 C CA . ASP A 1 95 ? -14.1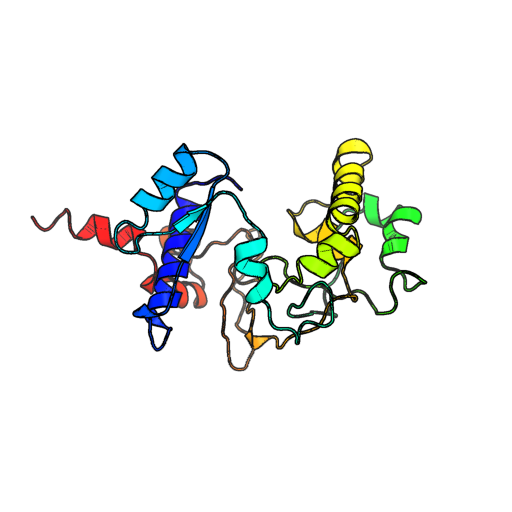62 1.704 25.056 1.00 95.38 95 ASP A CA 1
ATOM 756 C C . ASP A 1 95 ? -14.480 0.222 24.753 1.00 95.38 95 ASP A C 1
ATOM 758 O O . ASP A 1 95 ? -14.068 -0.313 23.711 1.00 95.38 95 ASP A O 1
ATOM 762 N N . PRO A 1 96 ? -15.227 -0.485 25.628 1.00 94.12 96 PRO A N 1
ATOM 763 C CA . PRO A 1 96 ? -15.547 -1.896 25.428 1.00 94.12 96 PRO A CA 1
ATOM 764 C C . PRO A 1 96 ? -16.385 -2.154 24.176 1.00 94.12 96 PRO A C 1
ATOM 766 O O . PRO A 1 96 ? -16.329 -3.259 23.636 1.00 94.12 96 PRO A O 1
ATOM 769 N N . ARG A 1 97 ? -17.156 -1.164 23.702 1.00 93.12 97 ARG A N 1
ATOM 770 C CA . ARG A 1 97 ? -17.998 -1.277 22.505 1.00 93.12 97 ARG A CA 1
ATOM 771 C C . ARG A 1 97 ? -17.140 -1.291 21.242 1.00 93.12 97 ARG A C 1
ATOM 773 O O . ARG A 1 97 ? -17.413 -2.066 20.331 1.00 93.12 97 ARG A O 1
ATOM 780 N N . LEU A 1 98 ? -16.079 -0.484 21.211 1.00 93.88 98 LEU A N 1
ATOM 781 C CA . LEU A 1 98 ? -15.158 -0.401 20.075 1.00 93.88 98 LEU A CA 1
ATOM 782 C C . LEU A 1 98 ? -14.170 -1.570 20.065 1.00 93.88 98 LEU A C 1
ATOM 784 O O . LEU A 1 98 ? -14.069 -2.293 19.070 1.00 93.88 98 LEU A O 1
ATOM 788 N N . SER A 1 99 ? -13.495 -1.810 21.191 1.00 93.62 99 SER A N 1
ATOM 789 C CA . SER A 1 99 ? -12.512 -2.891 21.336 1.00 93.62 99 SER A CA 1
ATOM 790 C C . SER A 1 99 ? -13.126 -4.287 21.160 1.00 93.62 99 SER A C 1
ATOM 792 O O . SER A 1 99 ? -12.444 -5.199 20.683 1.00 93.62 99 SER A O 1
ATOM 794 N N . ALA A 1 100 ? -14.433 -4.449 21.428 1.00 92.06 100 ALA A N 1
ATOM 795 C CA . ALA A 1 100 ? -15.182 -5.670 21.121 1.00 92.06 100 ALA A CA 1
ATOM 796 C C . ALA A 1 100 ? -15.057 -6.121 19.670 1.00 92.06 100 ALA A C 1
ATOM 798 O O . ALA A 1 100 ? -15.114 -7.320 19.416 1.00 92.06 100 ALA A O 1
ATOM 799 N N . THR A 1 101 ? -14.834 -5.194 18.739 1.00 91.00 101 THR A N 1
ATOM 800 C CA . THR A 1 101 ? -14.648 -5.504 17.321 1.00 91.00 101 THR A CA 1
ATOM 801 C C . THR A 1 101 ? -13.568 -6.564 17.127 1.00 91.00 101 THR A C 1
ATOM 803 O O . THR A 1 101 ? -13.747 -7.469 16.320 1.00 91.00 101 THR A O 1
ATOM 806 N N . PHE A 1 102 ? -12.463 -6.511 17.882 1.00 90.81 102 PHE A N 1
ATOM 807 C CA . PHE A 1 102 ? -11.355 -7.471 17.781 1.00 90.81 102 PHE A CA 1
ATOM 808 C C . PHE A 1 102 ? -11.561 -8.779 18.553 1.00 90.81 102 PHE A C 1
ATOM 810 O O . PHE A 1 102 ? -10.740 -9.689 18.415 1.00 90.81 102 PHE A O 1
ATOM 817 N N . ARG A 1 103 ? -12.650 -8.916 19.317 1.00 87.38 103 ARG A N 1
ATOM 818 C CA . ARG A 1 103 ? -13.006 -10.188 19.953 1.00 87.38 103 ARG A CA 1
ATOM 819 C C . ARG A 1 103 ? -13.553 -11.163 18.909 1.00 87.38 103 ARG A C 1
ATOM 821 O O . ARG A 1 103 ? -14.168 -10.764 17.922 1.00 87.38 103 ARG A O 1
ATOM 828 N N . GLN A 1 104 ? -13.312 -12.453 19.128 1.00 81.31 104 GLN A N 1
ATOM 829 C CA . GLN A 1 104 ? -13.952 -13.494 18.328 1.00 81.31 104 GLN A CA 1
ATOM 830 C C . GLN A 1 104 ? -15.463 -13.477 18.581 1.00 81.31 104 GLN A C 1
ATOM 832 O O . GLN A 1 104 ? -15.910 -13.258 19.707 1.00 81.31 104 GLN A O 1
ATOM 837 N N . GLY A 1 105 ? -16.248 -13.692 17.531 1.00 75.94 105 GLY A N 1
ATOM 838 C CA . GLY A 1 105 ? -17.703 -13.633 17.602 1.00 75.94 105 GLY A CA 1
ATOM 839 C C . GLY A 1 105 ? -18.371 -13.930 16.258 1.00 75.94 105 GLY A C 1
ATOM 840 O O . GLY A 1 105 ? -17.697 -14.344 15.311 1.00 75.94 105 GLY A O 1
ATOM 841 N N . PRO A 1 106 ? -19.688 -13.683 16.131 1.00 69.56 106 PRO A N 1
ATOM 842 C CA . PRO A 1 106 ? -20.460 -14.015 14.927 1.00 69.56 106 PRO A CA 1
ATOM 843 C C . PRO A 1 106 ? -19.891 -13.396 13.643 1.00 69.56 106 PRO A C 1
ATOM 845 O O . PRO A 1 106 ? -19.991 -13.982 12.567 1.00 69.56 106 PRO A O 1
ATOM 848 N N . HIS A 1 107 ? -19.267 -12.221 13.773 1.00 68.12 107 HIS A N 1
ATOM 849 C CA . HIS A 1 107 ? -18.720 -11.433 12.668 1.00 68.12 107 HIS A CA 1
ATOM 850 C C . HIS A 1 107 ? -17.203 -11.577 12.472 1.00 68.12 107 HIS A C 1
ATOM 852 O O . HIS A 1 107 ? -16.681 -11.035 11.500 1.00 68.12 107 HIS A O 1
ATOM 858 N N . ARG A 1 108 ? -16.494 -12.267 13.379 1.00 79.62 108 ARG A N 1
ATOM 859 C CA . ARG A 1 108 ? -15.042 -12.487 13.306 1.00 79.62 108 ARG A CA 1
ATOM 860 C C . ARG A 1 108 ? -14.699 -13.860 13.871 1.00 79.62 108 ARG A C 1
ATOM 862 O O . ARG A 1 108 ? -14.663 -14.050 15.088 1.00 79.62 108 ARG A O 1
ATOM 869 N N . ARG A 1 109 ? -14.468 -14.827 12.983 1.00 77.88 109 ARG A N 1
ATOM 870 C CA . ARG A 1 109 ? -14.268 -16.239 13.361 1.00 77.88 109 ARG A CA 1
ATOM 871 C C . ARG A 1 109 ? -12.823 -16.548 13.718 1.00 77.88 109 ARG A C 1
ATOM 873 O O . ARG A 1 109 ? -12.559 -17.448 14.509 1.00 77.88 109 ARG A O 1
ATOM 880 N N . ARG A 1 110 ? -11.882 -15.815 13.127 1.00 86.44 110 ARG A N 1
ATOM 881 C CA . ARG A 1 110 ? -10.445 -16.017 13.332 1.00 86.44 110 ARG A CA 1
ATOM 882 C C . ARG A 1 110 ? -9.877 -14.919 14.219 1.00 86.44 110 ARG A C 1
ATOM 884 O O . ARG A 1 110 ? -10.425 -13.825 14.333 1.00 86.44 110 ARG A O 1
ATOM 891 N N . ARG A 1 111 ? -8.749 -15.222 14.865 1.00 89.31 111 ARG A N 1
ATOM 892 C CA . ARG A 1 111 ? -7.963 -14.214 15.583 1.00 89.31 111 ARG A CA 1
ATOM 893 C C . ARG A 1 111 ? -7.584 -13.091 14.601 1.00 89.31 111 ARG A C 1
ATOM 895 O O . ARG A 1 111 ? -7.142 -13.410 13.497 1.00 89.31 111 ARG A O 1
ATOM 902 N N . PRO A 1 112 ? -7.735 -11.808 14.970 1.00 91.88 112 PRO A N 1
ATOM 903 C CA . PRO A 1 112 ? -7.378 -10.714 14.080 1.00 91.88 112 PRO A CA 1
ATOM 904 C C . PRO A 1 112 ? -5.879 -10.742 13.773 1.00 91.88 112 PRO A C 1
ATOM 906 O O . PRO A 1 112 ? -5.043 -10.754 14.678 1.00 91.88 112 PRO A O 1
ATOM 909 N N . CYS A 1 113 ? -5.552 -10.739 12.484 1.00 93.00 113 CYS A N 1
ATOM 910 C CA . CYS A 1 113 ? -4.187 -10.642 11.983 1.00 93.00 113 CYS A CA 1
ATOM 911 C C . CYS A 1 113 ? -4.012 -9.332 11.218 1.00 93.00 113 CYS A C 1
ATOM 913 O O . CYS A 1 113 ? -4.933 -8.851 10.553 1.00 93.00 113 CYS A O 1
ATOM 915 N N . TYR A 1 114 ? -2.831 -8.731 11.348 1.00 91.56 114 TYR A N 1
ATOM 916 C CA . TYR A 1 114 ? -2.476 -7.549 10.575 1.00 91.56 114 TYR A CA 1
ATOM 917 C C . TYR A 1 114 ? -2.268 -7.952 9.117 1.00 91.56 114 TYR A C 1
ATOM 919 O O . TYR A 1 114 ? -1.695 -9.002 8.842 1.00 91.56 114 TYR A O 1
ATOM 927 N N . PHE A 1 115 ? -2.649 -7.085 8.194 1.00 92.00 115 PHE A N 1
ATOM 928 C CA . PHE A 1 115 ? -2.203 -7.148 6.811 1.00 92.00 115 PHE A CA 1
ATOM 929 C C . PHE A 1 115 ? -1.895 -5.735 6.334 1.00 92.00 115 PHE A C 1
ATOM 931 O O . PHE A 1 115 ? -2.392 -4.747 6.879 1.00 92.00 115 PHE A O 1
ATOM 938 N N . ASN A 1 116 ? -1.046 -5.628 5.323 1.00 87.75 116 ASN A N 1
ATOM 939 C CA . ASN A 1 116 ? -0.678 -4.343 4.760 1.00 87.75 116 ASN A CA 1
ATOM 940 C C . ASN A 1 116 ? -1.666 -3.950 3.649 1.00 87.75 116 ASN A C 1
ATOM 942 O O . ASN A 1 116 ? -1.836 -4.688 2.687 1.00 87.75 116 ASN A O 1
ATOM 946 N N . THR A 1 117 ? -2.278 -2.768 3.742 1.00 87.12 117 THR A N 1
ATOM 947 C CA . THR A 1 117 ? -3.222 -2.263 2.724 1.00 87.12 117 THR A CA 1
ATOM 948 C C . THR A 1 117 ? -2.547 -1.684 1.478 1.00 87.12 117 THR A C 1
ATOM 950 O O . THR A 1 117 ? -3.238 -1.246 0.566 1.00 87.12 117 THR A O 1
ATOM 953 N N . GLY A 1 118 ? -1.211 -1.647 1.422 1.00 83.75 118 GLY A N 1
ATOM 954 C CA . GLY A 1 118 ? -0.479 -1.183 0.241 1.00 83.75 118 GLY A CA 1
ATOM 955 C C . GLY A 1 118 ? -0.235 -2.269 -0.805 1.00 83.75 118 GLY A C 1
ATOM 956 O O . GLY A 1 118 ? 0.043 -1.932 -1.948 1.00 83.75 118 GLY A O 1
ATOM 957 N N . VAL A 1 119 ? -0.366 -3.552 -0.443 1.00 87.81 119 VAL A N 1
ATOM 958 C CA . VAL A 1 119 ? -0.282 -4.681 -1.383 1.00 87.81 119 VAL A CA 1
ATOM 959 C C . VAL A 1 119 ? -1.357 -5.695 -1.020 1.00 87.81 119 VAL A C 1
ATOM 961 O O . VAL A 1 119 ? -1.235 -6.425 -0.036 1.00 87.81 119 VAL A O 1
ATOM 964 N N . MET A 1 120 ? -2.425 -5.715 -1.810 1.00 90.56 120 MET A N 1
ATOM 965 C CA . MET A 1 120 ? -3.559 -6.612 -1.623 1.00 90.56 120 MET A CA 1
ATOM 966 C C . MET A 1 120 ? -4.277 -6.857 -2.947 1.00 90.56 120 MET A C 1
ATOM 968 O O . MET A 1 120 ? -4.309 -5.990 -3.818 1.00 90.56 120 MET A O 1
ATOM 972 N N . VAL A 1 121 ? -4.897 -8.025 -3.069 1.00 88.38 121 VAL A N 1
ATOM 973 C CA . VAL A 1 121 ? -5.833 -8.349 -4.146 1.00 88.38 121 VAL A CA 1
ATOM 974 C C . VAL A 1 121 ? -7.245 -8.213 -3.597 1.00 88.38 121 VAL A C 1
ATOM 976 O O . VAL A 1 121 ? -7.537 -8.735 -2.523 1.00 88.38 121 VAL A O 1
ATOM 979 N N . ILE A 1 122 ? -8.119 -7.515 -4.321 1.00 88.06 122 ILE A N 1
ATOM 980 C CA . ILE A 1 122 ? -9.516 -7.304 -3.928 1.00 88.06 122 ILE A CA 1
ATOM 981 C C . ILE A 1 122 ? -10.428 -7.914 -4.988 1.00 88.06 122 ILE A C 1
ATOM 983 O O . ILE A 1 122 ? -10.341 -7.545 -6.157 1.00 88.06 122 ILE A O 1
ATOM 987 N N . ASP A 1 123 ? -11.349 -8.783 -4.573 1.00 87.50 123 ASP A N 1
ATOM 988 C CA . ASP A 1 123 ? -12.498 -9.166 -5.395 1.00 87.50 123 ASP A CA 1
ATOM 989 C C . ASP A 1 123 ? -13.540 -8.040 -5.332 1.00 87.50 123 ASP A C 1
ATOM 991 O O . ASP A 1 123 ? -14.284 -7.891 -4.359 1.00 87.50 123 ASP A O 1
ATOM 995 N N . VAL A 1 124 ? -13.577 -7.216 -6.381 1.00 84.88 124 VAL A N 1
ATOM 996 C CA . VAL A 1 124 ? -14.446 -6.031 -6.459 1.00 84.88 124 VAL A CA 1
ATOM 997 C C . VAL A 1 124 ? -15.932 -6.406 -6.443 1.00 84.88 124 VAL A C 1
ATOM 999 O O . VAL A 1 124 ? -16.746 -5.662 -5.889 1.00 84.88 124 VAL A O 1
ATOM 1002 N N . ALA A 1 125 ? -16.310 -7.549 -7.022 1.00 83.44 125 ALA A N 1
ATOM 1003 C CA . ALA A 1 125 ? -17.702 -7.986 -7.060 1.00 83.44 125 ALA A CA 1
ATOM 1004 C C . ALA A 1 125 ? -18.180 -8.373 -5.655 1.00 83.44 125 ALA A C 1
ATOM 1006 O O . ALA A 1 125 ? -19.214 -7.883 -5.193 1.00 83.44 125 ALA A O 1
ATOM 1007 N N . ARG A 1 126 ? -17.386 -9.165 -4.926 1.00 88.50 126 ARG A N 1
ATOM 1008 C CA . ARG A 1 126 ? -17.666 -9.510 -3.523 1.00 88.50 126 ARG A CA 1
ATOM 1009 C C . ARG A 1 126 ? -17.595 -8.302 -2.601 1.00 88.50 126 ARG A C 1
ATOM 1011 O O . ARG A 1 126 ? -18.421 -8.187 -1.697 1.00 88.50 126 ARG A O 1
ATOM 1018 N N . TRP A 1 127 ? -16.650 -7.391 -2.835 1.00 91.19 127 TRP A N 1
ATOM 1019 C CA . TRP A 1 127 ? -16.529 -6.147 -2.074 1.00 91.19 127 TRP A CA 1
ATOM 1020 C C . TRP A 1 127 ? -17.830 -5.336 -2.127 1.00 91.19 127 TRP A C 1
ATOM 1022 O O . TRP A 1 127 ? -18.312 -4.851 -1.101 1.00 91.19 127 TRP A O 1
ATOM 1032 N N . ARG A 1 128 ? -18.433 -5.236 -3.317 1.00 89.56 128 ARG A N 1
ATOM 1033 C CA . ARG 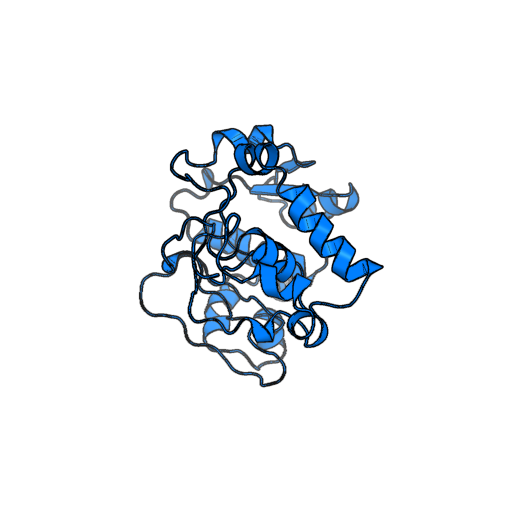A 1 128 ? -19.727 -4.572 -3.523 1.00 89.56 128 ARG A CA 1
ATOM 1034 C C . ARG A 1 128 ? -20.877 -5.340 -2.895 1.00 89.56 128 ARG A C 1
ATOM 1036 O O . ARG A 1 128 ? -21.624 -4.754 -2.121 1.00 89.56 128 ARG A O 1
ATOM 1043 N N . ALA A 1 129 ? -20.989 -6.636 -3.188 1.00 91.50 129 ALA A N 1
ATOM 1044 C CA . ALA A 1 129 ? -22.069 -7.477 -2.675 1.00 91.50 129 ALA A CA 1
ATOM 1045 C C . ALA A 1 129 ? -22.107 -7.510 -1.136 1.00 91.50 129 ALA A C 1
ATOM 1047 O O . ALA A 1 129 ? -23.180 -7.522 -0.545 1.00 91.50 129 ALA A O 1
ATOM 1048 N N . GLY A 1 130 ? -20.941 -7.474 -0.481 1.00 92.38 130 GLY A N 1
ATOM 1049 C CA . GLY A 1 130 ? -20.825 -7.438 0.978 1.00 92.38 130 GLY A CA 1
ATOM 1050 C C . GLY A 1 130 ? -20.878 -6.043 1.611 1.00 92.38 130 GLY A C 1
ATOM 1051 O O . GLY A 1 130 ? -20.714 -5.934 2.827 1.00 92.38 130 GLY A O 1
ATOM 1052 N N . GLY A 1 131 ? -21.056 -4.974 0.823 1.00 95.12 131 GLY A N 1
ATOM 1053 C CA . GLY A 1 131 ? -21.148 -3.601 1.331 1.00 95.12 131 GLY A CA 1
ATOM 1054 C C . GLY A 1 131 ? -19.907 -3.132 2.100 1.00 95.12 131 GLY A C 1
ATOM 1055 O O . GLY A 1 131 ? -20.027 -2.384 3.070 1.00 95.12 131 GLY A O 1
ATOM 1056 N N . TYR A 1 132 ? -18.711 -3.586 1.710 1.00 94.81 132 TYR A N 1
ATOM 1057 C CA . TYR A 1 132 ? -17.484 -3.347 2.480 1.00 94.81 132 TYR A CA 1
ATOM 1058 C C . TYR A 1 132 ? -17.043 -1.878 2.484 1.00 94.81 132 TYR A C 1
ATOM 1060 O O . TYR A 1 132 ? -16.522 -1.429 3.503 1.00 94.81 132 TYR A O 1
ATOM 1068 N N . SER A 1 133 ? -17.313 -1.111 1.416 1.00 94.69 133 SER A N 1
ATOM 1069 C CA . SER A 1 133 ? -17.064 0.343 1.406 1.00 94.69 133 SER A CA 1
ATOM 1070 C C . SER A 1 133 ? -17.799 1.033 2.550 1.00 94.69 133 SER A C 1
ATOM 1072 O O . SER A 1 133 ? -17.164 1.685 3.371 1.00 94.69 133 SER A O 1
ATOM 1074 N N . ARG A 1 134 ? -19.111 0.787 2.669 1.00 96.75 134 ARG A N 1
ATOM 1075 C CA . ARG A 1 134 ? -19.947 1.367 3.724 1.00 96.75 134 ARG A CA 1
ATOM 1076 C C . ARG A 1 134 ? -19.411 1.018 5.114 1.00 96.75 134 ARG A C 1
ATOM 1078 O O . ARG A 1 134 ? -19.271 1.894 5.950 1.00 96.75 134 ARG A O 1
ATOM 1085 N N . ARG A 1 135 ? -19.033 -0.245 5.342 1.00 95.56 135 ARG A N 1
ATOM 1086 C CA . ARG A 1 135 ? -18.473 -0.701 6.629 1.00 95.56 135 ARG A CA 1
ATOM 1087 C C . ARG A 1 135 ? -17.159 -0.002 6.983 1.00 95.56 135 ARG A C 1
ATOM 1089 O O . ARG A 1 135 ? -16.912 0.289 8.147 1.00 95.56 135 ARG A O 1
ATOM 1096 N N . VAL A 1 136 ? -16.292 0.235 5.998 1.00 95.50 136 VAL A N 1
ATOM 1097 C CA . VAL A 1 136 ? -15.041 0.986 6.197 1.00 95.50 136 VAL A CA 1
ATOM 1098 C C . VAL A 1 136 ? -15.342 2.458 6.492 1.00 95.50 136 VAL A C 1
ATOM 1100 O O . VAL A 1 136 ? -14.759 3.026 7.413 1.00 95.50 136 VAL A O 1
ATOM 1103 N N . GLU A 1 137 ? -16.268 3.059 5.747 1.00 95.75 137 GLU A N 1
ATOM 1104 C CA . GLU A 1 137 ? -16.687 4.455 5.902 1.00 95.75 137 GLU A CA 1
ATOM 1105 C C . GLU A 1 137 ? -17.379 4.716 7.247 1.00 95.75 137 GLU A C 1
ATOM 1107 O O . GLU A 1 137 ? -17.106 5.736 7.870 1.00 95.75 137 GLU A O 1
ATOM 1112 N N . GLU A 1 138 ? -18.180 3.778 7.759 1.00 95.75 138 GLU A N 1
ATOM 1113 C CA . GLU A 1 138 ? -18.772 3.832 9.105 1.00 95.75 138 GLU A CA 1
ATOM 1114 C C . GLU A 1 138 ? -17.684 3.983 10.185 1.00 95.75 138 GLU A C 1
ATOM 1116 O O . GLU A 1 138 ? -17.775 4.845 11.058 1.00 95.75 138 GLU A O 1
ATOM 1121 N N . TRP A 1 139 ? -16.584 3.228 10.091 1.00 95.75 139 TRP A N 1
ATOM 1122 C CA . TRP A 1 139 ? -15.443 3.382 11.004 1.00 95.75 139 TRP A CA 1
ATOM 1123 C C . TRP A 1 139 ? -14.674 4.693 10.812 1.00 95.75 139 TRP A C 1
ATOM 1125 O O . TRP A 1 139 ? -14.069 5.210 11.756 1.00 95.75 139 TRP A O 1
ATOM 1135 N N . MET A 1 140 ? -14.670 5.243 9.598 1.00 95.12 140 MET A N 1
ATOM 1136 C CA . MET A 1 140 ? -14.122 6.576 9.340 1.00 95.12 140 MET A CA 1
ATOM 1137 C C . MET A 1 140 ? -15.013 7.674 9.934 1.00 95.12 140 MET A C 1
ATOM 1139 O O . MET A 1 140 ? -14.479 8.667 10.426 1.00 95.12 140 MET A O 1
ATOM 1143 N N . ALA A 1 141 ? -16.335 7.486 9.944 1.00 95.56 141 ALA A N 1
ATOM 1144 C CA . ALA A 1 141 ? -17.281 8.394 10.583 1.00 95.56 141 ALA A CA 1
ATOM 1145 C C . ALA A 1 141 ? -17.077 8.425 12.105 1.00 95.56 141 ALA A C 1
ATOM 1147 O O . ALA A 1 141 ? -16.892 9.507 12.649 1.00 95.56 141 ALA A O 1
ATOM 1148 N N . VAL A 1 142 ? -16.939 7.270 12.775 1.00 94.50 142 VAL A N 1
ATOM 1149 C CA . VAL A 1 142 ? -16.621 7.202 14.224 1.00 94.50 142 VAL A CA 1
ATOM 1150 C C . VAL A 1 142 ? -15.375 8.031 14.568 1.00 94.50 142 VAL A C 1
ATOM 1152 O O . VAL A 1 142 ? -15.382 8.826 15.505 1.00 94.50 142 VAL A O 1
ATOM 1155 N N . GLN A 1 143 ? -14.308 7.885 13.778 1.00 93.94 143 GLN A N 1
ATOM 1156 C CA . GLN A 1 143 ? -13.069 8.655 13.936 1.00 93.94 143 GLN A CA 1
ATOM 1157 C C . GLN A 1 143 ? -13.276 10.170 13.765 1.00 93.94 143 GLN A C 1
ATOM 1159 O O . GLN A 1 143 ? -12.601 10.960 14.427 1.00 93.94 143 GLN A O 1
ATOM 1164 N N . LYS A 1 144 ? -14.121 10.572 12.809 1.00 92.31 144 LYS A N 1
ATOM 1165 C CA . LYS A 1 144 ? -14.331 11.971 12.417 1.00 92.31 144 LYS A CA 1
ATOM 1166 C C . LYS A 1 144 ? -15.311 12.694 13.343 1.00 92.31 144 LYS A C 1
ATOM 1168 O O . LYS A 1 144 ? -15.118 13.877 13.600 1.00 92.31 144 LYS A O 1
ATOM 1173 N N . GLU A 1 145 ? -16.351 12.001 13.786 1.00 93.62 145 GLU A N 1
ATOM 1174 C CA . GLU A 1 145 ? -17.541 12.592 14.403 1.00 93.62 145 GLU A CA 1
ATOM 1175 C C . GLU A 1 145 ? -17.641 12.286 15.900 1.00 93.62 145 GLU A C 1
ATOM 1177 O O . GLU A 1 145 ? -18.109 13.136 16.649 1.00 93.62 145 GLU A O 1
ATOM 1182 N N . GLU A 1 146 ? -17.175 11.118 16.359 1.00 91.50 146 GLU A N 1
ATOM 1183 C CA . GLU A 1 146 ? -17.283 10.732 17.772 1.00 91.50 146 GLU A CA 1
ATOM 1184 C C . GLU A 1 146 ? -15.993 11.014 18.549 1.00 91.50 146 GLU A C 1
ATOM 1186 O O . GLU A 1 146 ? -15.975 11.811 19.487 1.00 91.50 146 GLU A O 1
ATOM 1191 N N . LYS A 1 147 ? -14.899 10.318 18.211 1.00 92.19 147 LYS A N 1
ATOM 1192 C CA . LYS A 1 147 ? -13.624 10.414 18.937 1.00 92.19 147 LYS A CA 1
ATOM 1193 C C . LYS A 1 147 ? -12.461 9.912 18.089 1.00 92.19 147 LYS A C 1
ATOM 1195 O O . LYS A 1 147 ? -12.615 9.027 17.251 1.00 92.19 147 LYS A O 1
ATOM 1200 N N . ARG A 1 148 ? -11.253 10.405 18.368 1.00 94.19 148 ARG A N 1
ATOM 1201 C CA . ARG A 1 148 ? -10.038 9.948 17.682 1.00 94.19 148 ARG A CA 1
ATOM 1202 C C . ARG A 1 148 ? -9.600 8.564 18.183 1.00 94.19 148 ARG A C 1
ATOM 1204 O O . ARG A 1 148 ? -8.988 8.443 19.242 1.00 94.19 148 ARG A O 1
ATOM 1211 N N . ILE A 1 149 ? -9.877 7.534 17.391 1.00 95.12 149 ILE A N 1
ATOM 1212 C CA . ILE A 1 149 ? -9.618 6.111 17.656 1.00 95.12 149 ILE A CA 1
ATOM 1213 C C . ILE A 1 149 ? -8.328 5.570 17.014 1.00 95.12 149 ILE A C 1
ATOM 1215 O O . ILE A 1 149 ? -7.865 4.495 17.383 1.00 95.12 149 ILE A O 1
ATOM 1219 N N . TYR A 1 150 ? -7.711 6.294 16.076 1.00 93.75 150 TYR A N 1
ATOM 1220 C CA . TYR A 1 150 ? -6.397 5.956 15.506 1.00 93.75 150 TYR A CA 1
ATOM 1221 C C . TYR A 1 150 ? -5.650 7.194 14.986 1.00 93.75 150 TYR A C 1
ATOM 1223 O O . TYR A 1 150 ? -6.247 8.240 14.725 1.00 93.75 150 TYR A O 1
ATOM 1231 N N . SER A 1 151 ? -4.332 7.068 14.797 1.00 85.50 151 SER A N 1
ATOM 1232 C CA . SER A 1 151 ? -3.468 8.147 14.274 1.00 85.50 151 SER A CA 1
ATOM 1233 C C . SER A 1 151 ? -2.847 7.860 12.903 1.00 85.50 151 SER A C 1
ATOM 1235 O O . SER A 1 151 ? -2.184 8.728 12.337 1.00 85.50 151 SER A O 1
ATOM 1237 N N . LEU A 1 152 ? -3.054 6.657 12.364 1.00 77.06 152 LEU A N 1
ATOM 1238 C CA . LEU A 1 152 ? -2.532 6.231 11.063 1.00 77.06 152 LEU A CA 1
ATOM 1239 C C . LEU A 1 152 ? -3.471 6.628 9.909 1.00 77.06 152 LEU A C 1
ATOM 1241 O O . LEU A 1 152 ? -4.557 7.154 10.135 1.00 77.06 152 LEU A O 1
ATOM 1245 N N . GLY A 1 153 ? -3.021 6.381 8.673 1.00 80.06 153 GLY A N 1
ATOM 1246 C CA . GLY A 1 153 ? -3.782 6.635 7.444 1.00 80.06 153 GLY A CA 1
ATOM 1247 C C . GLY A 1 153 ? -4.924 5.637 7.213 1.00 80.06 153 GLY A C 1
ATOM 1248 O O . GLY A 1 153 ? -5.750 5.402 8.082 1.00 80.06 153 GLY A O 1
ATOM 1249 N N . SER A 1 154 ? -4.981 5.024 6.030 1.00 84.00 154 SER A N 1
ATOM 1250 C CA . SER A 1 154 ? -6.097 4.153 5.619 1.00 84.00 154 SER A CA 1
ATOM 1251 C C . SER A 1 154 ? -6.152 2.784 6.305 1.00 84.00 154 SER A C 1
ATOM 1253 O O . SER A 1 154 ? -7.168 2.105 6.227 1.00 84.00 154 SER A O 1
ATOM 1255 N N . LEU A 1 155 ? -5.074 2.344 6.955 1.00 90.75 155 LEU A N 1
ATOM 1256 C CA . LEU A 1 155 ? -4.962 0.981 7.479 1.00 90.75 155 LEU A CA 1
ATOM 1257 C C . LEU A 1 155 ? -5.961 0.640 8.611 1.00 90.75 155 LEU A C 1
ATOM 1259 O O . LEU A 1 155 ? -6.580 -0.421 8.525 1.00 90.75 155 LEU A O 1
ATOM 1263 N N . PRO A 1 156 ? -6.142 1.456 9.671 1.00 94.19 156 PRO A N 1
ATOM 1264 C CA . PRO A 1 156 ? -6.962 1.045 10.813 1.00 94.19 156 PRO A CA 1
ATOM 1265 C C . PRO A 1 156 ? -8.427 0.721 10.463 1.00 94.19 156 PRO A C 1
ATOM 1267 O O . PRO A 1 156 ? -8.893 -0.332 10.903 1.00 94.19 156 PRO A O 1
ATOM 1270 N N . PRO A 1 157 ? -9.139 1.503 9.619 1.00 95.00 157 PRO A N 1
ATOM 1271 C CA . PRO A 1 157 ? -10.478 1.130 9.146 1.00 95.00 157 PRO A CA 1
ATOM 1272 C C . PRO A 1 157 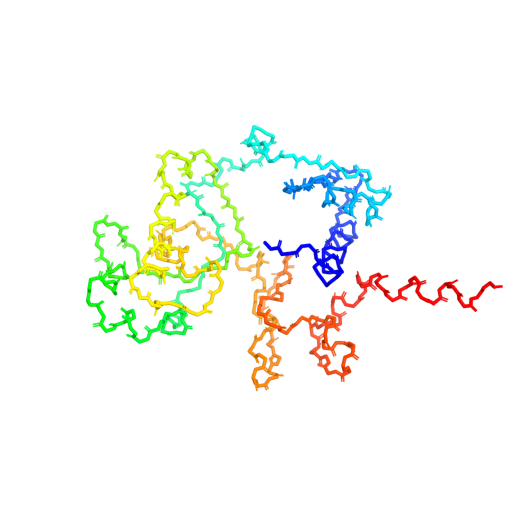? -10.538 -0.238 8.453 1.00 95.00 157 PRO A C 1
ATOM 1274 O O . PRO A 1 157 ? -11.465 -1.012 8.678 1.00 95.00 157 PRO A O 1
ATOM 1277 N N . PHE A 1 158 ? -9.520 -0.588 7.661 1.00 95.19 158 PHE A N 1
ATOM 1278 C CA . PHE A 1 158 ? -9.445 -1.904 7.022 1.00 95.19 158 PHE A CA 1
ATOM 1279 C C . PHE A 1 158 ? -9.233 -3.020 8.046 1.00 95.19 158 PHE A C 1
ATOM 1281 O O . PHE A 1 158 ? -9.881 -4.058 7.946 1.00 95.19 158 PHE A O 1
ATOM 1288 N N . LEU A 1 159 ? -8.381 -2.819 9.057 1.00 94.62 159 LEU A N 1
ATOM 1289 C CA . LEU A 1 159 ? -8.189 -3.807 10.124 1.00 94.62 159 LEU A CA 1
ATOM 1290 C C . LEU A 1 159 ? -9.478 -4.029 10.926 1.00 94.62 159 LEU A C 1
ATOM 1292 O O . LEU A 1 159 ? -9.812 -5.169 11.244 1.00 94.62 159 LEU A O 1
ATOM 1296 N N . LEU A 1 160 ? -10.233 -2.967 11.210 1.00 94.69 160 LEU A N 1
ATOM 1297 C CA . LEU A 1 160 ? -11.510 -3.067 11.920 1.00 94.69 160 LEU A CA 1
ATOM 1298 C C . LEU A 1 160 ? -12.509 -3.952 11.167 1.00 94.69 160 LEU A C 1
ATOM 1300 O O . LEU A 1 160 ? -13.165 -4.787 11.788 1.00 94.69 160 LEU A O 1
ATOM 1304 N N . VAL A 1 161 ? -12.552 -3.856 9.837 1.00 94.06 161 VAL A N 1
ATOM 1305 C CA . VAL A 1 161 ? -13.489 -4.617 8.996 1.00 94.06 161 VAL A CA 1
ATOM 1306 C C . VAL A 1 161 ? -12.976 -6.015 8.625 1.00 94.06 161 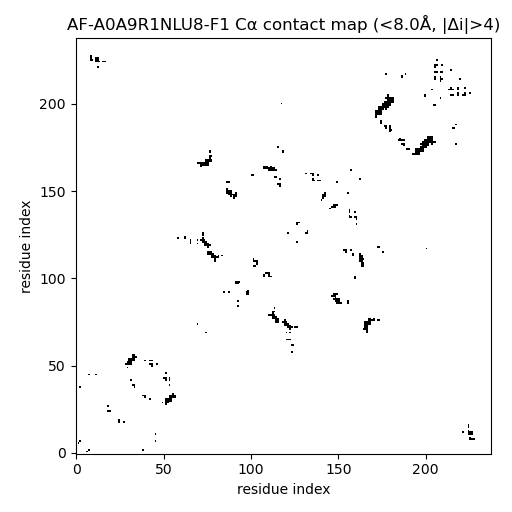VAL A C 1
ATOM 1308 O O . VAL A 1 161 ? -13.775 -6.947 8.558 1.00 94.06 161 VAL A O 1
ATOM 1311 N N . LEU A 1 162 ? -11.671 -6.180 8.385 1.00 93.81 162 LEU A N 1
ATOM 1312 C CA . LEU A 1 162 ? -11.119 -7.338 7.662 1.00 93.81 162 LEU A CA 1
ATOM 1313 C C . LEU A 1 162 ? -10.038 -8.123 8.413 1.00 93.81 162 LEU A C 1
ATOM 1315 O O . LEU A 1 162 ? -9.653 -9.187 7.935 1.00 93.81 162 LEU A O 1
ATOM 1319 N N . ALA A 1 163 ? -9.525 -7.655 9.557 1.00 92.31 163 ALA A N 1
ATOM 1320 C CA . ALA A 1 163 ? -8.472 -8.389 10.265 1.00 92.31 163 ALA A CA 1
ATOM 1321 C C . ALA A 1 163 ? -8.929 -9.818 10.614 1.00 92.31 163 ALA A C 1
ATOM 1323 O O . ALA A 1 163 ? -9.940 -9.997 11.297 1.00 92.31 163 ALA A O 1
ATOM 1324 N N . GLY A 1 164 ? -8.168 -10.815 10.148 1.00 88.75 164 GLY A N 1
ATOM 1325 C CA . GLY A 1 164 ? -8.468 -12.244 10.304 1.00 88.75 164 GLY A CA 1
ATOM 1326 C C . GLY A 1 164 ? -9.483 -12.821 9.303 1.00 88.75 164 GLY A C 1
ATOM 1327 O O . GLY A 1 164 ? -9.716 -14.025 9.313 1.00 88.75 164 GLY A O 1
ATOM 1328 N N . GLU A 1 165 ? -10.071 -12.005 8.427 1.00 90.00 165 GLU A N 1
ATOM 1329 C CA . GLU A 1 165 ? -11.128 -12.414 7.483 1.00 90.00 165 GLU A CA 1
ATOM 1330 C C . GLU A 1 165 ? -10.655 -12.415 6.013 1.00 90.00 165 GLU A C 1
ATOM 1332 O O . GLU A 1 165 ? -11.444 -12.648 5.089 1.00 90.00 165 GLU A O 1
ATOM 1337 N N . ILE A 1 166 ? -9.362 -12.170 5.780 1.00 92.25 166 ILE A N 1
ATOM 1338 C CA . ILE A 1 166 ? -8.755 -12.179 4.446 1.00 92.25 166 ILE A CA 1
ATOM 1339 C C . ILE A 1 166 ? -8.191 -13.560 4.088 1.00 92.25 166 ILE A C 1
ATOM 1341 O O . ILE A 1 166 ? -7.983 -14.417 4.947 1.00 92.25 166 ILE A O 1
ATOM 1345 N N . MET A 1 167 ? -7.926 -13.774 2.800 1.00 91.94 167 MET A N 1
ATOM 1346 C CA . MET A 1 167 ? -7.157 -14.922 2.330 1.00 91.94 167 MET A CA 1
ATOM 1347 C C . MET A 1 167 ? -5.659 -14.635 2.513 1.00 91.94 167 MET A C 1
ATOM 1349 O O . MET A 1 167 ? -5.145 -13.717 1.864 1.00 91.94 167 MET A O 1
ATOM 1353 N N . PRO A 1 168 ? -4.936 -15.393 3.354 1.00 92.00 168 PRO A N 1
ATOM 1354 C CA . PRO A 1 168 ? -3.496 -15.235 3.454 1.00 92.00 168 PRO A CA 1
ATOM 1355 C C . PRO A 1 168 ? -2.839 -15.650 2.136 1.00 92.00 168 PRO A C 1
ATOM 1357 O O . PRO A 1 168 ? -3.176 -16.683 1.554 1.00 92.00 168 PRO A O 1
ATOM 1360 N N . VAL A 1 169 ? -1.882 -14.847 1.680 1.00 91.19 169 VAL A N 1
ATOM 1361 C CA . VAL A 1 169 ? -0.967 -15.205 0.586 1.00 91.19 169 VAL A CA 1
ATOM 1362 C C . VAL A 1 169 ? 0.466 -15.235 1.110 1.00 91.19 169 VAL A C 1
ATOM 1364 O O . VAL A 1 169 ? 0.751 -14.713 2.191 1.00 91.19 169 VAL A O 1
ATOM 1367 N N . ASP A 1 170 ? 1.359 -15.864 0.351 1.00 91.44 170 ASP A N 1
ATOM 1368 C CA . ASP A 1 170 ? 2.769 -16.019 0.718 1.00 91.44 170 ASP A CA 1
ATOM 1369 C C . ASP A 1 170 ? 3.432 -14.657 1.017 1.00 91.44 170 ASP A C 1
ATOM 1371 O O . ASP A 1 170 ? 3.215 -13.667 0.313 1.00 91.44 170 ASP A O 1
ATOM 1375 N N . HIS A 1 171 ? 4.244 -14.598 2.076 1.00 90.44 171 HIS A N 1
ATOM 1376 C CA . HIS A 1 171 ? 4.935 -13.375 2.499 1.00 90.44 171 HIS A CA 1
ATOM 1377 C C . HIS A 1 171 ? 5.912 -12.839 1.447 1.00 90.44 171 HIS A C 1
ATOM 1379 O O . HIS A 1 171 ? 6.148 -11.631 1.438 1.00 90.44 171 HIS A O 1
ATOM 1385 N N . ARG A 1 172 ? 6.381 -13.670 0.501 1.00 91.94 172 ARG A N 1
ATOM 1386 C CA . ARG A 1 172 ? 7.213 -13.236 -0.640 1.00 91.94 172 ARG A CA 1
ATOM 1387 C C . ARG A 1 172 ? 6.616 -12.071 -1.417 1.00 91.94 172 ARG A C 1
ATOM 1389 O O . ARG A 1 172 ? 7.350 -11.274 -1.991 1.00 91.94 172 ARG A O 1
ATOM 1396 N N . TRP A 1 173 ? 5.289 -11.960 -1.439 1.00 91.19 173 TRP A N 1
ATOM 1397 C CA . TRP A 1 173 ? 4.589 -10.930 -2.197 1.00 91.19 173 TRP A CA 1
ATOM 1398 C C . TRP A 1 173 ? 4.711 -9.531 -1.588 1.00 91.19 173 TRP A C 1
ATOM 1400 O O . TRP A 1 173 ? 4.361 -8.567 -2.262 1.00 91.19 173 TRP A O 1
ATOM 1410 N N . ASN A 1 174 ? 5.162 -9.384 -0.335 1.00 90.94 174 ASN A N 1
ATOM 1411 C CA . ASN A 1 174 ? 5.255 -8.069 0.298 1.00 90.94 174 ASN A CA 1
ATOM 1412 C C . ASN A 1 174 ? 6.295 -8.004 1.424 1.00 90.94 174 ASN A C 1
ATOM 1414 O O . ASN A 1 174 ? 6.006 -8.254 2.599 1.00 90.94 174 ASN A O 1
ATOM 1418 N N . GLN A 1 175 ? 7.479 -7.505 1.094 1.00 89.75 175 GLN A N 1
ATOM 1419 C CA . GLN A 1 175 ? 8.456 -7.075 2.081 1.00 89.75 175 GLN A CA 1
ATOM 1420 C C . GLN A 1 175 ? 8.120 -5.654 2.566 1.00 89.75 175 GLN A C 1
ATOM 1422 O O . GLN A 1 175 ? 8.694 -4.656 2.131 1.00 89.75 175 GLN A O 1
ATOM 1427 N N . HIS A 1 176 ? 7.160 -5.559 3.483 1.00 87.62 176 HIS A N 1
ATOM 1428 C CA . HIS A 1 176 ? 6.721 -4.289 4.072 1.00 87.62 176 HIS A CA 1
ATOM 1429 C C . HIS A 1 176 ? 7.624 -3.772 5.208 1.00 87.62 176 HIS A C 1
ATOM 1431 O O . HIS A 1 176 ? 8.494 -4.467 5.740 1.00 87.62 176 HIS A O 1
ATOM 1437 N N . GLY A 1 177 ? 7.357 -2.540 5.643 1.00 85.25 177 GLY A N 1
ATOM 1438 C CA . GLY A 1 177 ? 7.983 -1.932 6.817 1.00 85.25 177 GLY A CA 1
ATOM 1439 C C . GLY A 1 177 ? 9.357 -1.319 6.563 1.00 85.25 177 GLY A C 1
ATOM 1440 O O . GLY A 1 177 ? 9.971 -0.845 7.515 1.00 85.25 177 GLY A O 1
ATOM 1441 N N . LEU A 1 178 ? 9.834 -1.281 5.314 1.00 89.06 178 LEU A N 1
ATOM 1442 C CA . LEU A 1 178 ? 11.156 -0.730 4.969 1.00 89.06 178 LEU A CA 1
ATOM 1443 C C . LEU A 1 178 ? 11.237 0.788 5.202 1.00 89.06 178 LEU A C 1
ATOM 1445 O O . LEU A 1 178 ? 12.316 1.354 5.392 1.00 89.06 178 LEU A O 1
ATOM 1449 N N . GLY A 1 179 ? 10.073 1.444 5.266 1.00 82.62 179 GLY A N 1
ATOM 1450 C CA . GLY A 1 179 ? 9.955 2.861 5.579 1.00 82.62 179 GLY A CA 1
ATOM 1451 C C . GLY A 1 179 ? 10.116 3.200 7.062 1.00 82.62 179 GLY A C 1
ATOM 1452 O O . GLY A 1 179 ? 10.244 4.377 7.377 1.00 82.62 179 GLY A O 1
ATOM 1453 N N . GLY A 1 180 ? 10.163 2.203 7.953 1.00 70.94 180 GLY A N 1
ATOM 1454 C CA . GLY A 1 180 ? 10.523 2.353 9.367 1.00 70.94 180 GLY A CA 1
ATOM 1455 C C . GLY A 1 180 ? 9.673 3.322 10.206 1.00 70.94 180 GLY A C 1
ATOM 1456 O O . GLY A 1 180 ? 8.713 3.944 9.737 1.00 70.94 180 GLY A O 1
ATOM 1457 N N . ASP A 1 181 ? 10.066 3.430 11.479 1.00 61.12 181 ASP A N 1
ATOM 1458 C CA . ASP A 1 181 ? 9.672 4.502 12.392 1.00 61.12 181 ASP A CA 1
ATOM 1459 C C . ASP A 1 181 ? 10.739 5.604 12.321 1.00 61.12 181 ASP A C 1
ATOM 1461 O O . ASP A 1 181 ? 11.878 5.428 12.762 1.00 61.12 181 ASP A O 1
ATOM 1465 N N . ASN A 1 182 ? 10.398 6.731 11.695 1.00 47.34 182 ASN A N 1
ATOM 1466 C CA . ASN A 1 182 ? 11.346 7.827 11.478 1.00 47.34 182 ASN A CA 1
ATOM 1467 C C . ASN A 1 182 ? 11.837 8.476 12.778 1.00 47.34 182 ASN A C 1
ATOM 1469 O O . ASN A 1 182 ? 12.800 9.233 12.720 1.00 47.34 182 ASN A O 1
ATOM 1473 N N . ALA A 1 183 ? 11.198 8.205 13.920 1.00 47.16 183 ALA A N 1
ATOM 1474 C CA . ALA A 1 183 ? 11.627 8.747 15.203 1.00 47.16 183 ALA A CA 1
ATOM 1475 C C . ALA A 1 183 ? 12.991 8.190 15.660 1.00 47.16 183 ALA A C 1
ATOM 1477 O O . ALA A 1 183 ? 13.738 8.903 16.320 1.00 47.16 183 ALA A O 1
ATOM 1478 N N . GLU A 1 184 ? 13.344 6.956 15.274 1.00 55.62 184 GLU A N 1
ATOM 1479 C CA . GLU A 1 184 ? 14.574 6.284 15.734 1.00 55.62 184 GLU A CA 1
ATOM 1480 C C . GLU A 1 184 ? 15.598 6.018 14.615 1.00 55.62 184 GLU A C 1
ATOM 1482 O O . GLU A 1 184 ? 16.694 5.535 14.888 1.00 55.62 184 GLU A O 1
ATOM 1487 N N . GLY A 1 185 ? 15.252 6.272 13.345 1.00 59.91 185 GLY A N 1
ATOM 1488 C CA . GLY A 1 185 ? 16.159 6.057 12.205 1.00 59.91 185 GLY A CA 1
ATOM 1489 C C . GLY A 1 185 ? 16.554 4.593 11.960 1.00 59.91 185 GLY A C 1
ATOM 1490 O O . GLY A 1 185 ? 17.542 4.327 11.280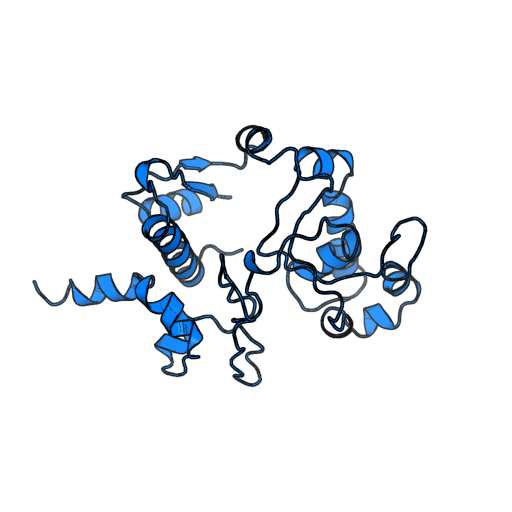 1.00 59.91 185 GLY A O 1
ATOM 1491 N N . ARG A 1 186 ? 15.809 3.627 12.513 1.00 70.50 186 ARG A N 1
ATOM 1492 C CA . ARG A 1 186 ? 16.162 2.202 12.441 1.00 70.50 186 ARG A CA 1
ATOM 1493 C C . ARG A 1 186 ? 15.880 1.606 11.062 1.00 70.50 186 ARG A C 1
ATOM 1495 O O . ARG A 1 186 ? 14.750 1.633 10.571 1.00 70.50 186 ARG A O 1
ATOM 1502 N N . CYS A 1 187 ? 16.909 0.994 10.482 1.00 80.12 187 CYS A N 1
ATOM 1503 C CA . CYS A 1 187 ? 16.805 0.178 9.280 1.00 80.12 187 CYS A CA 1
ATOM 1504 C C . CYS A 1 187 ? 16.278 -1.218 9.623 1.00 80.12 187 CYS A C 1
ATOM 1506 O O . CYS A 1 187 ? 16.722 -1.843 10.586 1.00 80.12 187 CYS A O 1
ATOM 1508 N N . ARG A 1 188 ? 15.332 -1.719 8.825 1.00 83.31 188 ARG A N 1
ATOM 1509 C CA . ARG A 1 188 ? 14.786 -3.073 8.969 1.00 83.31 188 ARG A CA 1
ATOM 1510 C C . ARG A 1 188 ? 15.48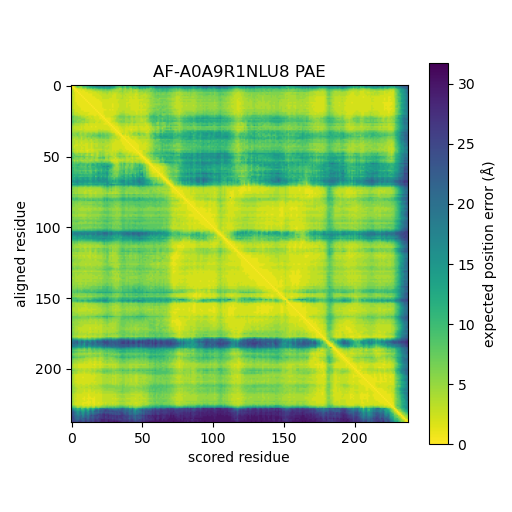7 -4.020 7.997 1.00 83.31 188 ARG A C 1
ATOM 1512 O O . ARG A 1 188 ? 15.656 -3.671 6.831 1.00 83.31 188 ARG A O 1
ATOM 1519 N N . SER A 1 189 ? 15.846 -5.214 8.460 1.00 81.75 189 SER A N 1
ATOM 1520 C CA . SER A 1 189 ? 16.329 -6.290 7.593 1.00 81.75 189 SER A CA 1
ATOM 1521 C C . SER A 1 189 ? 15.202 -6.893 6.746 1.00 81.75 189 SER A C 1
ATOM 1523 O O . SER A 1 189 ? 14.019 -6.842 7.105 1.00 81.75 189 SER A O 1
ATOM 1525 N N . LEU A 1 190 ? 15.579 -7.478 5.610 1.00 88.25 190 LEU A N 1
ATOM 1526 C CA . LEU A 1 190 ? 14.680 -8.291 4.793 1.00 88.25 190 LEU A CA 1
ATOM 1527 C C . LEU A 1 190 ? 14.372 -9.608 5.521 1.00 88.25 190 LEU A C 1
ATOM 1529 O O . LEU A 1 190 ? 15.217 -10.128 6.253 1.00 88.25 190 LEU A O 1
ATOM 1533 N N . HIS A 1 191 ? 13.164 -10.141 5.344 1.00 84.62 191 HIS A N 1
ATOM 1534 C CA . HIS A 1 191 ? 12.876 -11.505 5.778 1.00 84.62 191 HIS A CA 1
ATOM 1535 C C . HIS A 1 191 ? 13.566 -12.494 4.821 1.00 84.62 191 HIS A C 1
ATOM 1537 O O . HIS A 1 191 ? 13.809 -12.151 3.663 1.00 84.62 191 HIS A O 1
ATOM 1543 N N . PRO A 1 192 ? 13.897 -13.717 5.269 1.00 87.06 192 PRO A N 1
ATOM 1544 C CA . PRO A 1 192 ? 14.515 -14.709 4.396 1.00 87.06 192 PRO A CA 1
ATOM 1545 C C . PRO A 1 192 ? 13.561 -15.162 3.279 1.00 87.06 192 PRO A C 1
ATOM 1547 O O . PRO A 1 192 ? 12.337 -15.060 3.406 1.00 87.06 192 PRO A O 1
ATOM 1550 N N . GLY A 1 193 ? 14.138 -15.715 2.211 1.00 88.50 193 GLY A N 1
ATOM 1551 C CA . GLY A 1 193 ? 13.415 -16.298 1.079 1.00 88.50 193 GLY A CA 1
ATOM 1552 C C . GLY A 1 193 ? 13.221 -15.348 -0.111 1.00 88.50 193 GLY A C 1
ATOM 1553 O O . GLY A 1 193 ? 13.676 -14.206 -0.076 1.00 88.50 193 GLY A O 1
ATOM 1554 N N . PRO A 1 194 ? 12.573 -15.826 -1.189 1.00 90.38 194 PRO A N 1
ATOM 1555 C CA . PRO A 1 194 ? 12.279 -15.011 -2.365 1.00 90.38 194 PRO A CA 1
ATOM 1556 C C . PRO A 1 194 ? 11.397 -13.809 -2.022 1.00 90.38 194 PRO A C 1
ATOM 1558 O O . PRO A 1 194 ? 10.493 -13.918 -1.193 1.00 90.38 194 PRO A O 1
ATOM 1561 N N . ILE A 1 195 ? 11.631 -12.683 -2.696 1.00 91.06 195 ILE A N 1
ATOM 1562 C CA . ILE A 1 195 ? 10.880 -11.437 -2.515 1.00 91.06 195 ILE A CA 1
ATOM 1563 C C . ILE A 1 195 ? 10.443 -10.939 -3.889 1.00 91.06 195 ILE A C 1
ATOM 1565 O O . ILE A 1 195 ? 11.267 -10.771 -4.781 1.00 91.06 195 ILE A O 1
ATOM 1569 N N . SER A 1 196 ? 9.148 -10.690 -4.046 1.00 90.12 196 SER A N 1
ATOM 1570 C CA . SER A 1 196 ? 8.559 -10.144 -5.270 1.00 90.12 196 SER A CA 1
ATOM 1571 C C . SER A 1 196 ? 8.384 -8.627 -5.206 1.00 90.12 196 SER A C 1
ATOM 1573 O O . SER A 1 196 ? 8.387 -7.975 -6.243 1.00 90.12 196 SER A O 1
ATOM 1575 N N . LEU A 1 197 ? 8.212 -8.051 -4.010 1.00 92.62 197 LEU A N 1
ATOM 1576 C CA . LEU A 1 197 ? 7.949 -6.619 -3.851 1.00 92.62 197 LEU A CA 1
ATOM 1577 C C . LEU A 1 197 ? 8.580 -6.070 -2.569 1.00 92.62 197 LEU A C 1
ATOM 1579 O O . LEU A 1 197 ? 8.325 -6.574 -1.474 1.00 92.62 197 LEU A O 1
ATOM 1583 N N . LEU A 1 198 ? 9.362 -4.998 -2.711 1.00 93.00 198 LEU A N 1
ATOM 1584 C CA . LEU A 1 198 ? 9.936 -4.217 -1.612 1.00 93.00 198 LEU A CA 1
ATOM 1585 C C . LEU A 1 198 ? 9.058 -2.997 -1.318 1.00 93.00 198 LEU A C 1
ATOM 1587 O O . LEU A 1 198 ? 8.814 -2.170 -2.195 1.00 93.00 198 LEU A O 1
ATOM 1591 N N . HIS A 1 199 ? 8.574 -2.866 -0.083 1.00 90.75 199 HIS A N 1
ATOM 1592 C CA . HIS A 1 199 ? 7.609 -1.835 0.284 1.00 90.75 199 HIS A CA 1
ATOM 1593 C C . HIS A 1 199 ? 8.103 -0.954 1.442 1.00 90.75 199 HIS A C 1
ATOM 1595 O O . HIS A 1 199 ? 8.061 -1.312 2.625 1.00 90.75 199 HIS A O 1
ATOM 1601 N N . TRP A 1 200 ? 8.462 0.288 1.098 1.00 91.00 200 TRP A N 1
ATOM 1602 C CA . TRP A 1 200 ? 8.774 1.377 2.033 1.00 91.00 200 TRP A CA 1
ATOM 1603 C C . TRP A 1 200 ? 7.524 1.987 2.682 1.00 91.00 200 TRP A C 1
ATOM 1605 O O . TRP A 1 200 ? 7.249 3.192 2.591 1.00 91.00 200 TRP A O 1
ATOM 1615 N N . SER A 1 201 ? 6.741 1.144 3.359 1.00 84.25 201 SER A N 1
ATOM 1616 C CA . SER A 1 201 ? 5.608 1.585 4.173 1.00 84.25 201 SER A CA 1
ATOM 1617 C C . SER A 1 201 ? 6.115 2.355 5.393 1.00 84.25 201 SER A C 1
ATOM 1619 O O . SER A 1 201 ? 6.987 1.855 6.105 1.00 84.25 201 SER A O 1
ATOM 1621 N N . GLY A 1 202 ? 5.553 3.534 5.654 1.00 80.88 202 GLY A N 1
ATOM 1622 C CA . GLY A 1 202 ? 6.021 4.442 6.703 1.00 80.88 202 GLY A CA 1
ATOM 1623 C C . GLY A 1 202 ? 6.538 5.761 6.133 1.00 80.88 202 GLY A C 1
ATOM 1624 O O . GLY A 1 202 ? 6.313 6.078 4.959 1.00 80.88 202 GLY A O 1
ATOM 1625 N N . LYS A 1 203 ? 7.199 6.545 6.987 1.00 81.81 203 LYS A N 1
ATOM 1626 C CA . LYS A 1 203 ? 7.661 7.901 6.656 1.00 81.81 203 LYS A CA 1
ATOM 1627 C C . LYS A 1 203 ? 9.065 7.926 6.030 1.00 81.81 203 LYS A C 1
ATOM 1629 O O . LYS A 1 203 ? 9.415 8.902 5.377 1.00 81.81 203 LYS A O 1
ATOM 1634 N N . GLY A 1 204 ? 9.881 6.894 6.222 1.00 87.62 204 GLY A N 1
ATOM 1635 C CA . GLY A 1 204 ? 11.273 6.844 5.773 1.00 87.62 204 GLY A CA 1
ATOM 1636 C C . GLY A 1 204 ? 11.378 6.394 4.329 1.00 87.62 204 GLY A C 1
ATOM 1637 O O . GLY A 1 204 ? 11.596 5.222 4.045 1.00 87.62 204 GLY A O 1
ATOM 1638 N N . LYS A 1 205 ? 11.168 7.324 3.405 1.00 90.56 205 LYS A N 1
ATOM 1639 C CA . LYS A 1 205 ? 11.236 7.036 1.973 1.00 90.56 205 LYS A CA 1
ATOM 1640 C C . LYS A 1 205 ? 12.691 6.899 1.505 1.00 90.56 205 LYS A C 1
ATOM 1642 O O . LYS A 1 205 ? 13.540 7.623 2.026 1.00 90.56 205 LYS A O 1
ATOM 1647 N N . PRO A 1 206 ? 12.980 6.005 0.540 1.00 92.38 206 PRO A N 1
ATOM 1648 C CA . PRO A 1 206 ? 14.353 5.722 0.126 1.00 92.38 206 PRO A CA 1
ATOM 1649 C C . PRO A 1 206 ? 15.027 6.974 -0.442 1.00 92.38 206 PRO A C 1
ATOM 1651 O O . PRO A 1 206 ? 16.119 7.318 -0.006 1.00 92.38 206 PRO A O 1
ATOM 1654 N N . TRP A 1 207 ? 14.330 7.745 -1.286 1.00 92.12 207 TRP A N 1
ATOM 1655 C CA . TRP A 1 207 ? 14.844 9.018 -1.798 1.00 92.12 207 TRP A CA 1
ATOM 1656 C C . TRP A 1 207 ? 15.200 10.023 -0.701 1.00 92.12 207 TRP A C 1
ATOM 1658 O O . TRP A 1 207 ? 16.247 10.652 -0.766 1.00 92.12 207 TRP A O 1
ATOM 1668 N N . LEU A 1 208 ? 14.374 10.144 0.345 1.00 90.94 208 LEU A N 1
ATOM 1669 C CA . LEU A 1 208 ? 14.646 11.059 1.455 1.00 90.94 208 LEU A CA 1
ATOM 1670 C C . LEU A 1 208 ? 15.944 10.678 2.179 1.00 90.94 208 LEU A C 1
ATOM 1672 O O . LEU A 1 208 ? 16.740 11.544 2.540 1.00 90.94 208 LEU A O 1
ATOM 1676 N N . ARG A 1 209 ? 16.164 9.380 2.397 1.00 90.19 209 ARG A N 1
ATOM 1677 C CA . ARG A 1 209 ? 17.359 8.866 3.075 1.00 90.19 209 ARG A CA 1
ATOM 1678 C C . ARG A 1 209 ? 18.607 8.960 2.196 1.00 90.19 209 ARG A C 1
ATOM 1680 O O . ARG A 1 209 ? 19.661 9.348 2.694 1.00 90.19 209 ARG A O 1
ATOM 1687 N N . LEU A 1 210 ? 18.482 8.674 0.900 1.00 92.00 210 LEU A N 1
ATOM 1688 C CA . LEU A 1 210 ? 19.561 8.822 -0.080 1.00 92.00 210 LEU A CA 1
ATOM 1689 C C . LEU A 1 210 ? 19.976 10.293 -0.228 1.00 92.00 210 LEU A C 1
ATOM 1691 O O . LEU A 1 210 ? 21.157 10.616 -0.116 1.00 92.00 210 LEU A O 1
ATOM 1695 N N . ASP A 1 211 ? 19.014 11.204 -0.392 1.00 91.38 211 ASP A N 1
ATOM 1696 C CA . ASP A 1 211 ? 19.278 12.639 -0.566 1.00 91.38 211 ASP A CA 1
ATOM 1697 C C . ASP A 1 211 ? 19.902 13.267 0.691 1.00 91.38 211 ASP A C 1
ATOM 1699 O O . ASP A 1 211 ? 20.763 14.138 0.591 1.00 91.38 211 ASP A O 1
ATOM 1703 N N . THR A 1 212 ? 19.536 12.782 1.883 1.00 91.19 212 THR A N 1
ATOM 1704 C CA . THR A 1 212 ? 20.135 13.220 3.159 1.00 91.19 212 THR A CA 1
ATOM 1705 C C . THR A 1 212 ? 21.413 12.466 3.541 1.00 91.19 212 THR A C 1
ATOM 1707 O O . THR A 1 212 ? 21.938 12.685 4.634 1.00 91.19 212 THR A O 1
ATOM 1710 N N . ARG A 1 213 ? 21.934 11.595 2.662 1.00 90.38 213 ARG A N 1
ATOM 1711 C CA . ARG A 1 213 ? 23.131 10.760 2.884 1.00 90.38 213 ARG A CA 1
ATOM 1712 C C . ARG A 1 213 ? 23.062 9.908 4.159 1.00 90.38 213 ARG A C 1
ATOM 1714 O O . ARG A 1 213 ? 24.072 9.672 4.818 1.00 90.38 213 ARG A O 1
ATOM 1721 N N . LYS A 1 214 ? 21.864 9.437 4.506 1.00 90.12 214 LYS A N 1
ATOM 1722 C CA . LYS A 1 214 ? 21.604 8.499 5.610 1.00 90.12 214 LYS A CA 1
ATOM 1723 C C . LYS A 1 214 ? 20.803 7.275 5.130 1.00 90.12 214 LYS A C 1
ATOM 1725 O O . LYS A 1 214 ? 19.735 7.008 5.689 1.00 90.12 214 LYS A O 1
ATOM 1730 N N . PRO A 1 215 ? 21.254 6.560 4.079 1.00 91.12 215 PRO A N 1
ATOM 1731 C CA . PRO A 1 215 ? 20.529 5.415 3.547 1.00 91.12 215 PRO A CA 1
ATOM 1732 C C . PRO A 1 215 ? 20.605 4.207 4.479 1.00 91.12 215 PRO A C 1
ATOM 1734 O O . PRO A 1 215 ? 21.608 3.953 5.144 1.00 91.12 215 PRO A O 1
ATOM 1737 N N . CYS A 1 216 ? 19.542 3.416 4.464 1.00 90.12 216 CYS A N 1
ATOM 1738 C CA . CYS A 1 216 ? 19.606 2.014 4.835 1.00 90.12 216 CYS A CA 1
ATOM 1739 C C . CYS A 1 216 ? 20.178 1.205 3.668 1.00 90.12 216 CYS A C 1
ATOM 1741 O O . CYS A 1 216 ? 19.949 1.544 2.512 1.00 90.12 216 CYS A O 1
ATOM 1743 N N . THR A 1 217 ? 20.823 0.069 3.946 1.00 90.81 217 THR A N 1
ATO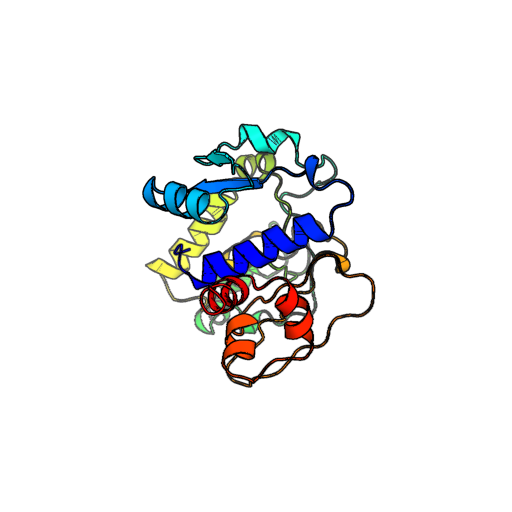M 1744 C CA . THR A 1 217 ? 21.357 -0.824 2.897 1.00 90.81 217 THR A CA 1
ATOM 1745 C C . THR A 1 217 ? 20.305 -1.199 1.850 1.00 90.81 217 THR A C 1
ATOM 1747 O O . THR A 1 217 ? 20.604 -1.265 0.665 1.00 90.81 217 THR A O 1
ATOM 1750 N N . VAL A 1 218 ? 19.052 -1.392 2.273 1.00 91.38 218 VAL A N 1
ATOM 1751 C CA . VAL A 1 218 ? 17.940 -1.715 1.367 1.00 91.38 218 VAL A CA 1
ATOM 1752 C C . VAL A 1 218 ? 17.597 -0.577 0.400 1.00 91.38 218 VAL A C 1
ATOM 1754 O O . VAL A 1 218 ? 17.089 -0.847 -0.682 1.00 91.38 218 VAL A O 1
ATOM 1757 N N . ASP A 1 219 ? 17.876 0.683 0.748 1.00 93.00 219 ASP A N 1
ATOM 1758 C CA . ASP A 1 219 ? 17.539 1.840 -0.092 1.00 93.00 219 ASP A CA 1
ATOM 1759 C C . ASP A 1 219 ? 18.357 1.842 -1.397 1.00 93.00 219 ASP A C 1
ATOM 1761 O O . ASP A 1 219 ? 17.866 2.307 -2.423 1.00 93.00 219 ASP A O 1
ATOM 1765 N N . TYR A 1 220 ? 19.541 1.220 -1.399 1.00 94.00 220 TYR A N 1
ATOM 1766 C CA . TYR A 1 220 ? 20.343 1.000 -2.607 1.00 94.00 220 TYR A CA 1
ATOM 1767 C C . TYR A 1 220 ? 19.713 0.010 -3.592 1.00 94.00 220 TYR A C 1
ATOM 1769 O O . TYR A 1 220 ? 20.062 0.014 -4.764 1.00 94.00 220 TYR A O 1
ATOM 1777 N N . LEU A 1 221 ? 18.752 -0.815 -3.162 1.00 93.75 221 LEU A N 1
ATOM 1778 C CA . LEU A 1 221 ? 17.961 -1.622 -4.098 1.00 93.75 221 LEU A CA 1
ATOM 1779 C C . LEU A 1 221 ? 16.933 -0.772 -4.852 1.00 93.75 221 LEU A C 1
ATOM 1781 O O . LEU A 1 221 ? 16.449 -1.192 -5.896 1.00 93.75 221 LEU A O 1
ATOM 1785 N N . TRP A 1 222 ? 16.568 0.397 -4.317 1.00 94.94 222 TRP A N 1
ATOM 1786 C CA . TRP A 1 222 ? 15.656 1.337 -4.965 1.00 94.94 222 TRP A CA 1
ATOM 1787 C C . TRP A 1 222 ? 16.397 2.342 -5.856 1.00 94.94 222 TRP A C 1
ATOM 1789 O O . TRP A 1 222 ? 15.873 2.721 -6.898 1.00 94.94 222 TRP A O 1
ATOM 1799 N N . GLU A 1 223 ? 17.609 2.744 -5.462 1.00 94.75 223 GLU A N 1
ATOM 1800 C CA . GLU A 1 223 ? 18.421 3.770 -6.134 1.00 94.75 223 GLU A CA 1
ATOM 1801 C C . GLU A 1 223 ? 18.544 3.613 -7.666 1.00 94.75 223 GLU A C 1
ATOM 1803 O O . GLU A 1 223 ? 18.347 4.617 -8.350 1.00 94.75 223 GLU A O 1
ATOM 1808 N N . PRO A 1 224 ? 18.761 2.413 -8.248 1.00 94.88 224 PRO A N 1
ATOM 1809 C CA . PRO A 1 224 ? 18.865 2.256 -9.703 1.00 94.88 224 PRO A CA 1
ATOM 1810 C C . PRO A 1 224 ? 17.609 2.673 -10.477 1.00 94.88 224 PRO A C 1
ATOM 1812 O O . PRO A 1 224 ? 17.679 2.925 -11.677 1.00 94.88 224 PRO A O 1
ATOM 1815 N N . TYR A 1 225 ? 16.456 2.738 -9.806 1.00 94.50 225 TYR A N 1
ATOM 1816 C CA . TYR A 1 225 ? 15.189 3.133 -10.418 1.00 94.50 225 TYR A CA 1
ATOM 1817 C C . TYR A 1 225 ? 14.859 4.619 -10.211 1.00 94.50 225 TYR A C 1
ATOM 1819 O O . TYR A 1 225 ? 13.809 5.088 -10.656 1.00 94.50 225 TYR A O 1
ATOM 1827 N N . ASP A 1 226 ? 15.724 5.376 -9.533 1.00 93.19 226 ASP A N 1
ATOM 1828 C CA . ASP A 1 226 ? 15.526 6.798 -9.267 1.00 93.19 226 ASP A CA 1
ATOM 1829 C C . ASP A 1 226 ? 15.927 7.675 -10.457 1.00 93.19 226 ASP A C 1
ATOM 1831 O O . ASP A 1 226 ? 17.017 8.245 -10.525 1.00 93.19 226 ASP A O 1
ATOM 1835 N N . LEU A 1 227 ? 14.999 7.844 -11.395 1.00 87.69 227 LEU A N 1
ATOM 1836 C CA . LEU A 1 227 ? 15.234 8.652 -12.595 1.00 87.69 227 LEU A CA 1
ATOM 1837 C C . LEU A 1 227 ? 15.247 10.167 -12.333 1.00 87.69 227 LEU A C 1
ATOM 1839 O O . LEU A 1 227 ? 15.573 10.939 -13.232 1.00 87.69 227 LEU A O 1
ATOM 1843 N N . TYR A 1 228 ? 14.933 10.617 -11.113 1.00 81.44 228 TYR A N 1
ATOM 1844 C CA . TYR A 1 228 ? 14.869 12.045 -10.787 1.00 81.44 228 TYR A CA 1
ATOM 1845 C C . TYR A 1 228 ? 16.241 12.740 -10.860 1.00 81.44 228 TYR A C 1
ATOM 1847 O O . TYR A 1 228 ? 16.302 13.942 -11.103 1.00 81.44 228 TYR A O 1
ATOM 1855 N N . LYS A 1 229 ? 17.348 11.999 -10.683 1.00 60.97 229 LYS A N 1
ATOM 1856 C CA . LYS A 1 229 ? 18.716 12.545 -10.786 1.00 60.97 229 LYS A CA 1
ATOM 1857 C C . LYS A 1 229 ? 19.321 12.432 -12.186 1.00 60.97 229 LYS A C 1
ATOM 1859 O O . LYS A 1 229 ? 20.089 13.309 -12.565 1.00 60.97 229 LYS A O 1
ATOM 1864 N N . ALA A 1 230 ? 18.944 11.416 -12.966 1.00 53.34 230 ALA A N 1
ATOM 1865 C CA . ALA A 1 230 ? 19.522 11.166 -14.289 1.00 53.34 230 ALA A CA 1
ATOM 1866 C C . ALA A 1 230 ? 19.288 12.320 -15.288 1.00 53.34 230 ALA A C 1
ATOM 1868 O O . ALA A 1 230 ? 20.147 12.585 -16.124 1.00 53.34 230 ALA A O 1
ATOM 1869 N N . ALA A 1 231 ? 18.177 13.056 -15.157 1.00 48.00 231 ALA A N 1
ATOM 1870 C CA . ALA A 1 231 ? 17.860 14.204 -16.015 1.00 48.00 231 ALA A CA 1
ATOM 1871 C C . ALA A 1 231 ? 18.663 15.483 -15.694 1.00 48.00 231 ALA A C 1
ATOM 1873 O O . ALA A 1 231 ? 18.760 16.371 -16.532 1.00 48.00 231 ALA A O 1
ATOM 1874 N N . ALA A 1 232 ? 19.240 15.602 -14.492 1.00 45.72 232 ALA A N 1
ATOM 1875 C CA . ALA A 1 232 ? 20.034 16.775 -14.114 1.00 45.72 232 ALA A CA 1
ATOM 1876 C C . ALA A 1 232 ? 21.502 16.662 -14.558 1.00 45.72 232 ALA A C 1
ATOM 1878 O O . ALA A 1 232 ? 22.183 17.674 -14.683 1.00 45.72 232 ALA A O 1
ATOM 1879 N N . THR A 1 233 ? 21.994 15.443 -14.796 1.00 42.97 233 THR A N 1
ATOM 1880 C CA . THR A 1 233 ? 23.380 15.204 -15.230 1.00 42.97 233 THR A CA 1
ATOM 1881 C C . THR A 1 233 ? 23.534 15.312 -16.747 1.00 42.97 233 THR A C 1
ATOM 1883 O O . THR A 1 233 ? 24.572 15.754 -17.216 1.00 42.97 233 THR A O 1
ATOM 1886 N N . THR A 1 234 ? 22.485 15.004 -17.518 1.00 43.16 234 THR A N 1
ATOM 1887 C CA . THR A 1 234 ? 22.489 15.133 -18.989 1.00 43.16 234 THR A CA 1
ATOM 1888 C C . THR A 1 234 ? 22.350 16.574 -19.485 1.00 43.16 234 THR A C 1
ATOM 1890 O O . THR A 1 234 ? 22.665 16.843 -20.632 1.00 43.16 234 THR A O 1
ATOM 1893 N N . ALA A 1 235 ? 21.933 17.515 -18.632 1.00 39.81 235 ALA A N 1
ATOM 1894 C CA . ALA A 1 235 ? 21.812 18.934 -18.983 1.00 39.81 235 ALA A CA 1
ATOM 1895 C C . ALA A 1 235 ? 23.090 19.760 -18.711 1.00 39.81 235 ALA A C 1
ATOM 1897 O O . ALA A 1 235 ? 23.054 20.983 -1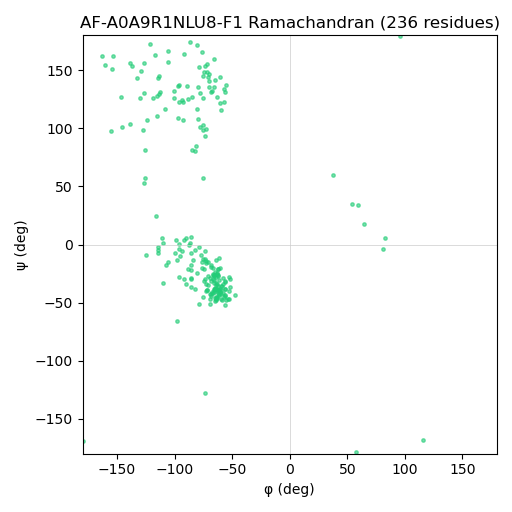8.806 1.00 39.81 235 ALA A O 1
ATOM 1898 N N . ILE A 1 236 ? 24.193 19.114 -18.309 1.00 40.44 236 ILE A N 1
ATOM 1899 C CA . ILE A 1 236 ? 25.490 19.763 -18.026 1.00 40.44 236 ILE A CA 1
ATOM 1900 C C . ILE A 1 236 ? 26.572 19.314 -19.038 1.00 40.44 236 ILE A C 1
ATOM 1902 O O . ILE A 1 236 ? 27.690 19.818 -19.006 1.00 40.44 236 ILE A O 1
ATOM 1906 N N . GLU A 1 237 ? 26.242 18.412 -19.970 1.00 36.66 237 GLU A N 1
ATOM 1907 C CA . GLU A 1 237 ? 27.158 17.915 -21.016 1.00 36.66 237 GLU A CA 1
ATOM 1908 C C . GLU A 1 237 ? 26.728 18.272 -22.458 1.00 36.66 237 GLU A C 1
ATOM 1910 O O . GLU A 1 237 ? 27.161 17.621 -23.407 1.00 36.66 237 GLU A O 1
ATOM 1915 N N . GLU A 1 238 ? 25.949 19.344 -22.640 1.00 34.59 238 GLU A N 1
ATOM 1916 C CA . GLU A 1 238 ? 25.808 20.074 -23.920 1.00 34.59 238 GLU A CA 1
ATOM 1917 C C . GLU A 1 238 ? 26.099 21.566 -23.710 1.00 34.59 238 GLU A C 1
ATOM 1919 O O . GLU A 1 238 ? 26.703 22.180 -24.620 1.00 34.59 238 GLU A O 1
#

Mean predicted aligned error: 7.39 Å

Radius of gyration: 19.94 Å; Cα contacts (8 Å, |Δi|>4): 294; chains: 1; bounding box: 49×38×51 Å

Solvent-accessible surface area (backbone atoms only — not comparable to full-atom values): 14369 Å² total; per-residue (Å²): 132,79,93,44,73,68,54,48,50,54,47,49,23,52,53,49,46,50,49,75,72,40,95,56,46,88,79,61,83,61,75,46,76,40,96,44,70,72,53,39,54,52,50,43,70,73,37,69,88,68,71,57,50,70,36,70,89,58,67,76,81,52,62,83,72,56,66,84,81,62,85,35,48,33,34,30,40,66,40,70,85,66,70,63,72,83,51,37,32,68,70,27,66,73,31,68,79,60,45,47,62,70,44,73,49,100,91,30,88,41,75,58,24,46,63,56,83,88,57,65,50,70,38,65,67,52,33,58,78,67,45,47,65,59,58,33,48,53,50,49,43,44,41,74,74,75,46,68,34,54,87,69,76,77,52,52,38,49,45,69,74,39,34,41,63,49,36,72,44,67,58,38,66,55,46,63,50,57,3,32,57,67,91,75,71,56,73,66,82,80,75,88,74,73,73,76,34,85,32,56,47,64,77,39,41,52,66,61,24,52,77,69,74,60,59,46,82,70,33,63,78,48,52,88,35,51,63,82,58,60,65,66,61,65,74,73,78,122

Foldseek 3Di:
DDPDPVVLLVVLLVLVVCCVPDPCSVPDAAEAADPDPVRVVVVCVSCVPRNHHYDHDDVVVCLVVADPVFPFQKEFAWALPDDCPQFWDPVQVVDCVNVCLQDDDPQAPFRFTAGDPVDMGGNVVVCVVVVVVVQLVVVVCCCVPPHNTGDDDSRPSCSSRPGNRGHHDDCLAEQDCQLDDPVVLDGDDGDDDHHDDYYNPHNRQLVVCVVVVNHDPCSVVSVVSRCVVVVVVVVVPD

InterPro domains:
  IPR002495 Glycosyl transferase, family 8 [PF01501] (72-209)
  IPR029044 Nucleotide-diphospho-sugar transferases [G3DSA:3.90.550.10] (68-221)
  IPR029044 Nucleotide-diphospho-sugar transferases [SSF53448] (1-228)
  IPR050748 Glycosyltransferase 8 domain-containing [PTHR13778] (72-230)

pLDDT: mean 85.02, std 12.42, range [34.59, 96.75]

Secondary structure (DSSP, 8-state):
----HHHHHHHHHHHHHHHHH-S-GGG---EEE-SSHHHHHHHHHH-TTS--EEES--THHHHTTS-TT--SSEEE-EETT--GGGTS-HHHHT-HHHHGGGS-BTTB-S---EE-TTS-EE-HHHHHHTTHHHHHHHHHHIIIII-----SSSHHHHHHHHTT-SEE--GGG-B--TT--TTTTPPPPPPSS--S-B---SS--HHHHHHTT---GGGGGTGGG-HHHHHHHTTS--

Sequence (238 aa):
MTLDANYLRGTVAAVFSILQHTACPEDVSFHFLAARRRDADAVRATFPYLDPSVHLFDPARVSGRISRSVRHVVAAPEYCHTNFTKYFTDAFWSDPRLSATFRQGPHRRRRPCYFNTGVMVIDVARWRAGGYSRRVEEWMAVQKEEKRIYSLGSLPPFLLVLAGEIMPVDHRWNQHGLGGDNAEGRCRSLHPGPISLLHWSGKGKPWLRLDTRKPCTVDYLWEPYDLYKAAATTAIEE

Organism: Triticum turgidum subsp. durum (NCBI:txid4567)